Protein AF-A0A1A9AGB8-F1 (afdb_monomer)

Mean predicted aligned error: 11.45 Å

Radius of gyration: 22.23 Å; Cα contacts (8 Å, |Δi|>4): 143; chains: 1; bounding box: 48×41×84 Å

Solvent-accessible surface area (backbone atoms only — not comparable to full-atom values): 14216 Å² total; per-residue (Å²): 115,71,72,58,55,60,57,44,56,53,49,54,57,54,50,42,70,76,40,49,66,59,58,52,49,46,44,52,52,37,41,42,52,50,53,31,53,55,42,70,67,52,94,75,64,98,63,52,53,64,40,66,46,69,58,91,53,70,74,58,44,55,56,53,48,50,53,50,47,61,75,46,36,74,60,52,60,53,45,65,74,35,70,68,45,53,48,52,41,50,53,50,54,49,52,50,48,56,53,61,76,45,40,77,65,48,49,64,58,40,64,73,65,79,52,86,75,50,72,68,56,52,51,51,52,50,49,43,56,52,42,46,56,51,38,75,40,50,73,56,50,71,68,36,69,69,49,48,53,51,53,48,58,51,54,77,70,40,80,76,74,63,87,83,76,80,77,54,89,50,52,43,81,44,66,57,85,64,87,86,68,95,56,62,70,63,52,48,56,50,51,52,51,52,52,51,48,53,53,49,48,51,54,52,52,51,40,55,53,54,52,56,74,68,54,52,64,67,59,55,51,53,51,46,48,67,76,52,59,76,90,67,78,80,82,72,74,78,80,84,128

pLDDT: mean 75.21, std 19.29, range [27.78, 97.5]

Structure (mmCIF, N/CA/C/O backbone):
data_AF-A0A1A9AGB8-F1
#
_entry.id   AF-A0A1A9AGB8-F1
#
loop_
_atom_site.group_PDB
_atom_site.id
_atom_site.type_symbol
_atom_site.label_atom_id
_atom_site.label_alt_id
_atom_site.label_comp_id
_atom_site.label_asym_id
_atom_site.label_entity_id
_atom_site.label_seq_id
_atom_site.pdbx_PDB_ins_code
_atom_site.Cartn_x
_atom_site.Cartn_y
_atom_site.Cartn_z
_atom_site.occupancy
_atom_site.B_iso_or_equiv
_atom_site.auth_seq_id
_atom_site.auth_comp_id
_atom_site.auth_asym_id
_atom_site.auth_atom_id
_atom_site.pdbx_PDB_model_num
ATOM 1 N N . MET A 1 1 ? -2.581 16.776 33.932 1.00 41.19 1 MET A N 1
ATOM 2 C CA . MET A 1 1 ? -3.215 16.652 32.601 1.00 41.19 1 MET A CA 1
ATOM 3 C C . MET A 1 1 ? -2.203 16.688 31.456 1.00 41.19 1 MET A C 1
ATOM 5 O O . MET A 1 1 ? -2.300 15.817 30.612 1.00 41.19 1 MET A O 1
ATOM 9 N N . LEU A 1 2 ? -1.185 17.564 31.449 1.00 27.78 2 LEU A N 1
ATOM 10 C CA . LEU A 1 2 ? -0.164 17.584 30.378 1.00 27.78 2 LEU A CA 1
ATOM 11 C C . LEU A 1 2 ? 0.692 16.297 30.263 1.00 27.78 2 LEU A C 1
ATOM 13 O O . LEU A 1 2 ? 0.989 15.859 29.160 1.00 27.78 2 LEU A O 1
ATOM 17 N N . ASN A 1 3 ? 1.042 15.652 31.384 1.00 29.08 3 ASN A N 1
ATOM 18 C CA . ASN A 1 3 ? 1.895 14.449 31.368 1.00 29.08 3 ASN A CA 1
ATOM 19 C C . ASN A 1 3 ? 1.193 13.186 30.845 1.00 29.08 3 ASN A C 1
ATOM 21 O O . ASN A 1 3 ? 1.869 12.254 30.424 1.00 29.08 3 ASN A O 1
ATOM 25 N N . VAL A 1 4 ? -0.144 13.142 30.858 1.00 36.22 4 VAL A N 1
ATOM 26 C CA . VAL A 1 4 ? -0.889 12.003 30.299 1.00 36.22 4 VAL A CA 1
ATOM 27 C C . VAL A 1 4 ? -0.836 12.078 28.774 1.00 36.22 4 VAL A C 1
ATOM 29 O O . VAL A 1 4 ? -0.383 11.123 28.163 1.00 36.22 4 VAL A O 1
ATOM 32 N N . LEU A 1 5 ? -1.132 13.249 28.194 1.00 30.78 5 LEU A N 1
ATOM 33 C CA . LEU A 1 5 ? -1.120 13.496 26.743 1.00 30.78 5 LEU A CA 1
ATOM 34 C C . LEU A 1 5 ? 0.246 13.246 26.081 1.00 30.78 5 LEU A C 1
ATOM 36 O O . LEU A 1 5 ? 0.309 12.614 25.032 1.00 30.78 5 LEU A O 1
ATOM 40 N N . ILE A 1 6 ? 1.348 13.685 26.706 1.00 35.78 6 ILE A N 1
ATOM 41 C CA . ILE A 1 6 ? 2.705 13.452 26.169 1.00 35.78 6 ILE A CA 1
ATOM 42 C C . ILE A 1 6 ? 3.051 11.956 26.173 1.00 35.78 6 ILE A C 1
ATOM 44 O O . ILE A 1 6 ? 3.673 11.461 25.239 1.00 35.78 6 ILE A O 1
ATOM 48 N N . THR A 1 7 ? 2.611 11.220 27.197 1.00 34.72 7 THR A N 1
ATOM 49 C CA . THR A 1 7 ? 2.854 9.774 27.280 1.00 34.72 7 THR A CA 1
ATOM 50 C C . THR A 1 7 ? 2.046 9.012 26.220 1.00 34.72 7 THR A C 1
ATOM 52 O O . THR A 1 7 ? 2.525 8.001 25.725 1.00 34.72 7 THR A O 1
ATOM 55 N N . THR A 1 8 ? 0.863 9.504 25.823 1.00 39.16 8 THR A N 1
ATOM 56 C CA . THR A 1 8 ? 0.009 8.853 24.808 1.00 39.16 8 THR A CA 1
ATOM 57 C C . THR A 1 8 ? 0.401 9.172 23.357 1.00 39.16 8 THR A C 1
ATOM 59 O O . THR A 1 8 ? 0.224 8.321 22.490 1.00 39.16 8 THR A O 1
ATOM 62 N N . CYS A 1 9 ? 0.971 10.351 23.063 1.00 45.59 9 CYS A N 1
ATOM 63 C CA . CYS A 1 9 ? 1.543 10.634 21.733 1.00 45.59 9 CYS A CA 1
ATOM 64 C C . CYS A 1 9 ? 2.708 9.694 21.394 1.00 45.59 9 CYS A C 1
ATOM 66 O O . CYS A 1 9 ? 2.754 9.162 20.291 1.00 45.59 9 CYS A O 1
ATOM 68 N N . ASN A 1 10 ? 3.596 9.423 22.357 1.00 50.88 10 ASN A N 1
ATOM 69 C CA . ASN A 1 10 ? 4.723 8.513 22.131 1.00 50.88 10 ASN A CA 1
ATOM 70 C C . ASN A 1 10 ? 4.250 7.080 21.833 1.00 50.88 10 ASN A C 1
ATOM 72 O O . ASN A 1 10 ? 4.837 6.406 21.000 1.00 50.88 10 ASN A O 1
ATOM 76 N N . THR A 1 11 ? 3.143 6.626 22.436 1.00 60.50 11 THR A N 1
ATOM 77 C CA . THR A 1 11 ? 2.663 5.252 22.227 1.00 60.50 11 THR A CA 1
ATOM 78 C C . THR A 1 11 ? 2.104 4.983 20.833 1.00 60.50 11 THR A C 1
ATOM 80 O O . THR A 1 11 ? 2.192 3.845 20.393 1.00 60.50 11 THR A O 1
ATOM 83 N N . LEU A 1 12 ? 1.530 5.979 20.143 1.00 64.50 12 LEU A N 1
ATOM 84 C CA . LEU A 1 12 ? 0.931 5.763 18.817 1.00 64.50 12 LEU A CA 1
ATOM 85 C C . LEU A 1 12 ? 2.005 5.652 17.726 1.00 64.50 12 LEU A C 1
ATOM 87 O O . LEU A 1 12 ? 1.924 4.767 16.876 1.00 64.50 12 LEU A O 1
ATOM 91 N N . ASP A 1 13 ? 3.031 6.505 17.795 1.00 68.88 13 ASP A N 1
ATOM 92 C CA . ASP A 1 13 ? 4.197 6.438 16.909 1.00 68.88 13 ASP A CA 1
ATOM 93 C C . ASP A 1 13 ? 5.019 5.166 17.181 1.00 68.88 13 ASP A C 1
ATOM 95 O O . ASP A 1 13 ? 5.376 4.448 16.245 1.00 68.88 13 ASP A O 1
ATOM 99 N N . ASP A 1 14 ? 5.239 4.818 18.456 1.00 72.62 14 ASP A N 1
ATOM 100 C CA . ASP A 1 14 ? 5.908 3.568 18.837 1.00 72.62 14 ASP A CA 1
ATOM 101 C C . ASP A 1 14 ? 5.106 2.335 18.372 1.00 72.62 14 ASP A C 1
ATOM 103 O O . ASP A 1 14 ? 5.672 1.346 17.898 1.00 72.62 14 ASP A O 1
ATOM 107 N N . GLU A 1 15 ? 3.773 2.380 18.469 1.00 76.38 15 GLU A N 1
ATOM 108 C CA . GLU A 1 15 ? 2.897 1.311 17.986 1.00 76.38 15 GLU A CA 1
ATOM 109 C C . GLU A 1 15 ? 2.904 1.222 16.455 1.00 76.38 15 GLU A C 1
ATOM 111 O O . GLU A 1 15 ? 2.917 0.116 15.913 1.00 76.38 15 GLU A O 1
ATOM 116 N N . TRP A 1 16 ? 2.940 2.343 15.733 1.00 83.19 16 TRP A N 1
ATOM 117 C CA . TRP A 1 16 ? 3.107 2.327 14.281 1.00 83.19 16 TRP A CA 1
ATOM 118 C C . TRP A 1 16 ? 4.417 1.657 13.876 1.00 83.19 16 TRP A C 1
ATOM 120 O O . TRP A 1 16 ? 4.398 0.733 13.063 1.00 83.19 16 TRP A O 1
ATOM 130 N N . GLU A 1 17 ? 5.539 2.050 14.476 1.00 83.25 17 GLU A N 1
ATOM 131 C CA . GLU A 1 17 ? 6.857 1.506 14.138 1.00 83.25 17 GLU A CA 1
ATOM 132 C C . GLU A 1 17 ? 6.946 -0.012 14.354 1.00 83.25 17 GLU A C 1
ATOM 134 O O . GLU A 1 17 ? 7.540 -0.724 13.540 1.00 83.25 17 GLU A O 1
ATOM 139 N N . LEU A 1 18 ? 6.279 -0.537 15.387 1.00 83.19 18 LEU A N 1
ATOM 140 C CA . LEU A 1 18 ? 6.195 -1.979 15.644 1.00 83.19 18 LEU A CA 1
ATOM 141 C C . LEU A 1 18 ? 5.353 -2.741 14.609 1.00 83.19 18 LEU A C 1
ATOM 143 O O . LEU A 1 18 ? 5.516 -3.952 14.455 1.00 83.19 18 LEU A O 1
ATOM 147 N N . ASN A 1 19 ? 4.444 -2.056 13.912 1.00 85.50 19 ASN A N 1
ATOM 148 C CA . ASN A 1 19 ? 3.388 -2.685 13.119 1.00 85.50 19 ASN A CA 1
ATOM 149 C C . ASN A 1 19 ? 3.424 -2.338 11.635 1.00 85.50 19 ASN A C 1
ATOM 151 O O . ASN A 1 19 ? 2.784 -3.033 10.847 1.00 85.50 19 ASN A O 1
ATOM 155 N N . LYS A 1 20 ? 4.181 -1.318 11.225 1.00 89.50 20 LYS A N 1
ATOM 156 C CA . LYS A 1 20 ? 4.285 -0.858 9.833 1.00 89.50 20 LYS A CA 1
ATOM 157 C C . LYS A 1 20 ? 4.616 -1.986 8.855 1.00 89.50 20 LYS A C 1
ATOM 159 O O . LYS A 1 20 ? 4.084 -2.021 7.747 1.00 89.50 20 LYS A O 1
ATOM 164 N N . ASN A 1 21 ? 5.403 -2.972 9.295 1.00 90.88 21 ASN A N 1
ATOM 165 C CA . ASN A 1 21 ? 5.741 -4.141 8.487 1.00 90.88 21 ASN A CA 1
ATOM 166 C C . ASN A 1 21 ? 4.509 -5.001 8.150 1.00 90.88 21 ASN A C 1
ATOM 168 O O . ASN A 1 21 ? 4.461 -5.582 7.070 1.00 90.88 21 ASN A O 1
ATOM 172 N N . ASP A 1 22 ? 3.511 -5.080 9.036 1.00 92.06 22 ASP A N 1
ATOM 173 C CA . ASP A 1 22 ? 2.251 -5.788 8.767 1.00 92.06 22 ASP A CA 1
ATOM 174 C C . ASP A 1 22 ? 1.435 -5.058 7.688 1.00 92.06 22 ASP A C 1
ATOM 176 O O . ASP A 1 22 ? 0.881 -5.689 6.792 1.00 92.06 22 ASP A O 1
ATOM 180 N N . PHE A 1 23 ? 1.394 -3.723 7.733 1.00 94.44 23 PHE A N 1
ATOM 181 C CA . PHE A 1 23 ? 0.701 -2.909 6.727 1.00 94.44 23 PHE A CA 1
ATOM 182 C C . PHE A 1 23 ? 1.367 -3.010 5.352 1.00 94.44 23 PHE A C 1
ATOM 184 O O . PHE A 1 23 ? 0.667 -3.125 4.341 1.00 94.44 23 PHE A O 1
ATOM 191 N N . LEU A 1 24 ? 2.704 -3.021 5.318 1.00 94.25 24 LEU A N 1
ATOM 192 C CA . LEU A 1 24 ? 3.475 -3.246 4.098 1.00 94.25 24 LEU A CA 1
ATOM 193 C C . LEU A 1 24 ? 3.217 -4.642 3.521 1.00 94.25 24 LEU A C 1
ATOM 195 O O . LEU A 1 24 ? 2.991 -4.780 2.320 1.00 94.25 24 LEU A O 1
ATOM 199 N N . GLU A 1 25 ? 3.225 -5.672 4.366 1.00 93.44 25 GLU A N 1
ATOM 200 C CA . GLU A 1 25 ? 2.971 -7.052 3.951 1.00 93.44 25 GLU A CA 1
ATOM 201 C C . GLU A 1 25 ? 1.576 -7.203 3.341 1.00 93.44 25 GLU A C 1
ATOM 203 O O . GLU A 1 25 ? 1.462 -7.693 2.219 1.00 93.44 25 GLU A O 1
ATOM 208 N N . ILE A 1 26 ? 0.547 -6.661 4.001 1.00 95.12 26 ILE A N 1
ATOM 209 C CA . ILE A 1 26 ? -0.814 -6.591 3.452 1.00 95.12 26 ILE A CA 1
ATOM 210 C C . ILE A 1 26 ? -0.799 -5.902 2.084 1.00 95.12 26 ILE A C 1
ATOM 212 O O . ILE A 1 26 ? -1.344 -6.430 1.120 1.00 95.12 26 ILE A O 1
ATOM 216 N N . CYS A 1 27 ? -0.141 -4.746 1.972 1.00 94.88 27 CYS A N 1
ATOM 217 C CA . CYS A 1 27 ? -0.062 -3.989 0.727 1.00 94.88 27 CYS A CA 1
ATOM 218 C C . CYS A 1 27 ? 0.485 -4.843 -0.432 1.00 94.88 27 CYS A C 1
ATOM 220 O O . CYS A 1 27 ? -0.149 -4.980 -1.480 1.00 94.88 27 CYS A O 1
ATOM 222 N N . LEU A 1 28 ? 1.639 -5.475 -0.215 1.00 93.50 28 LEU A N 1
ATOM 223 C CA . LEU A 1 28 ? 2.307 -6.305 -1.215 1.00 93.50 28 LEU A CA 1
ATOM 224 C C . LEU A 1 28 ? 1.486 -7.555 -1.569 1.00 93.50 28 LEU A C 1
ATOM 226 O O . LEU A 1 28 ? 1.311 -7.855 -2.750 1.00 93.50 28 LEU A O 1
ATOM 230 N N . GLU A 1 29 ? 0.965 -8.277 -0.574 1.00 93.56 29 GLU A N 1
ATOM 231 C CA . GLU A 1 29 ? 0.183 -9.502 -0.782 1.00 93.56 29 GLU A CA 1
ATOM 232 C C . GLU A 1 29 ? -1.059 -9.258 -1.635 1.00 93.56 29 GLU A C 1
ATOM 234 O O . GLU A 1 29 ? -1.352 -10.023 -2.555 1.00 93.56 29 GLU A O 1
ATOM 239 N N . GLU A 1 30 ? -1.791 -8.187 -1.342 1.00 95.31 30 GLU A N 1
ATOM 240 C CA . GLU A 1 30 ? -3.022 -7.822 -2.034 1.00 95.31 30 GLU A CA 1
ATOM 241 C C . GLU A 1 30 ? -2.758 -7.466 -3.505 1.00 95.31 30 GLU A C 1
ATOM 243 O O . GLU A 1 30 ? -3.435 -7.986 -4.401 1.00 95.31 30 GLU A O 1
ATOM 248 N N . PHE A 1 31 ? -1.726 -6.656 -3.777 1.00 92.44 31 PHE A N 1
ATOM 249 C CA . PHE A 1 31 ? -1.331 -6.318 -5.146 1.00 92.44 31 PHE A CA 1
ATOM 250 C C . PHE A 1 31 ? -0.851 -7.536 -5.934 1.00 92.44 31 PHE A C 1
ATOM 252 O O . PHE A 1 31 ? -1.271 -7.740 -7.077 1.00 92.44 31 PHE A O 1
ATOM 259 N N . ILE A 1 32 ? -0.001 -8.371 -5.332 1.00 90.25 32 ILE A N 1
ATOM 260 C CA . ILE A 1 32 ? 0.510 -9.581 -5.980 1.00 90.25 32 ILE A CA 1
ATOM 261 C C . ILE A 1 32 ? -0.608 -10.588 -6.229 1.00 90.25 32 ILE A C 1
ATOM 263 O O . ILE A 1 32 ? -0.675 -11.170 -7.314 1.00 90.25 32 ILE A O 1
ATOM 267 N N . ARG A 1 33 ? -1.527 -10.767 -5.277 1.00 90.38 33 ARG A N 1
ATOM 268 C CA . ARG A 1 33 ? -2.676 -11.658 -5.449 1.00 90.38 33 ARG A CA 1
ATOM 269 C C . ARG A 1 33 ? -3.535 -11.233 -6.630 1.00 90.38 33 ARG A C 1
ATOM 271 O O . ARG A 1 33 ? -3.893 -12.081 -7.448 1.00 90.38 33 ARG A O 1
ATOM 278 N N . GLU A 1 34 ? -3.849 -9.945 -6.746 1.00 89.00 34 GLU A N 1
ATOM 279 C CA . GLU A 1 34 ? -4.666 -9.461 -7.858 1.00 89.00 34 GLU A CA 1
ATOM 280 C C . GLU A 1 34 ? -3.915 -9.539 -9.196 1.00 89.00 34 GLU A C 1
ATOM 282 O O . GLU A 1 34 ? -4.462 -9.957 -10.219 1.00 89.00 34 GLU A O 1
ATOM 287 N N . LYS A 1 35 ? -2.601 -9.294 -9.195 1.00 84.00 35 LYS A N 1
ATOM 288 C CA . LYS A 1 35 ? -1.784 -9.504 -10.395 1.00 84.00 35 LYS A CA 1
ATOM 289 C C . LYS A 1 35 ? -1.738 -10.974 -10.830 1.00 84.00 35 LYS A C 1
ATOM 291 O O . LYS A 1 35 ? -1.845 -11.253 -12.026 1.00 84.00 35 LYS A O 1
ATOM 296 N N . ASN A 1 36 ? -1.616 -11.904 -9.885 1.00 84.75 36 ASN A N 1
ATOM 297 C CA . ASN A 1 36 ? -1.550 -13.341 -10.154 1.00 84.75 36 ASN A CA 1
ATOM 298 C C . ASN A 1 36 ? -2.876 -13.909 -10.679 1.00 84.75 36 ASN A C 1
ATOM 300 O O . ASN A 1 36 ? -2.847 -14.814 -11.514 1.00 84.75 36 ASN A O 1
ATOM 304 N N . LYS A 1 37 ? -4.030 -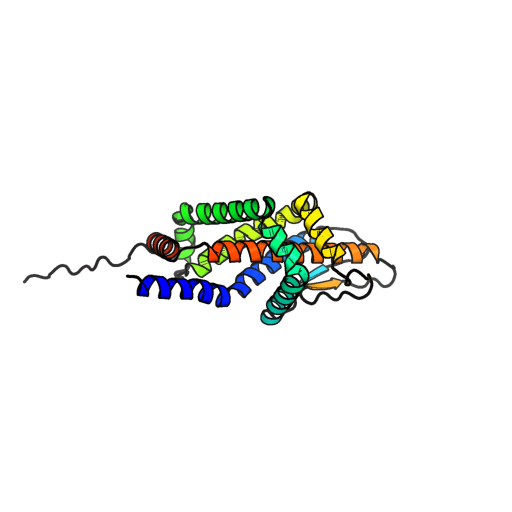13.352 -10.285 1.00 85.38 37 LYS A N 1
ATOM 305 C CA . LYS A 1 37 ? -5.323 -13.686 -10.912 1.00 85.38 37 LYS A CA 1
ATOM 306 C C . LYS A 1 37 ? -5.331 -13.343 -12.402 1.00 85.38 37 LYS A C 1
ATOM 308 O O . LYS A 1 37 ? -5.801 -14.136 -13.210 1.00 85.38 37 LYS A O 1
ATOM 313 N N . ILE A 1 38 ? -4.770 -12.191 -12.782 1.00 79.00 38 ILE A N 1
ATOM 314 C CA . ILE A 1 38 ? -4.675 -11.783 -14.192 1.00 79.00 38 ILE A CA 1
ATOM 315 C C . ILE A 1 38 ? -3.791 -12.756 -14.983 1.00 79.00 38 ILE A C 1
ATOM 317 O O . ILE A 1 38 ? -4.172 -13.132 -16.086 1.00 79.00 38 ILE A O 1
ATOM 321 N N . TYR A 1 39 ? -2.647 -13.175 -14.429 1.00 73.00 39 TYR A N 1
ATOM 322 C CA . TYR A 1 39 ? -1.764 -14.149 -15.087 1.00 73.00 39 TYR A CA 1
ATOM 323 C C . TYR A 1 39 ? -2.395 -15.536 -15.207 1.00 73.00 39 TYR A C 1
ATOM 325 O O . TYR A 1 39 ? -2.286 -16.171 -16.247 1.00 73.00 39 TYR A O 1
ATOM 333 N N . SER A 1 40 ? -3.115 -15.977 -14.174 1.00 71.00 40 SER A N 1
ATOM 334 C CA . SER A 1 40 ? -3.794 -17.279 -14.187 1.00 71.00 40 SER A CA 1
ATOM 335 C C . SER A 1 40 ? -4.932 -17.338 -15.214 1.00 71.00 40 SER A C 1
ATOM 337 O O . SER A 1 40 ? -5.233 -18.408 -15.731 1.00 71.00 40 SER A O 1
ATOM 339 N N . ASN A 1 41 ? -5.555 -16.195 -15.520 1.00 69.56 41 ASN A N 1
ATOM 340 C CA . ASN A 1 41 ? -6.681 -16.093 -16.451 1.00 69.56 41 ASN A CA 1
ATOM 341 C C . ASN A 1 41 ? -6.265 -15.779 -17.902 1.00 69.56 41 ASN A C 1
ATOM 343 O O . ASN A 1 41 ? -7.125 -15.764 -18.783 1.00 69.56 41 ASN A O 1
ATOM 347 N N . SER A 1 42 ? -4.991 -15.470 -18.178 1.00 65.50 42 SER A N 1
ATOM 348 C CA . SER A 1 42 ? -4.525 -15.223 -19.547 1.00 65.50 42 SER A CA 1
ATOM 349 C C . SER A 1 42 ? -4.153 -16.540 -20.223 1.00 65.50 42 SER A C 1
ATOM 351 O O . SER A 1 42 ? -3.089 -17.093 -19.974 1.00 65.50 42 SER A O 1
ATOM 353 N N . GLU A 1 43 ? -5.021 -17.028 -21.104 1.00 55.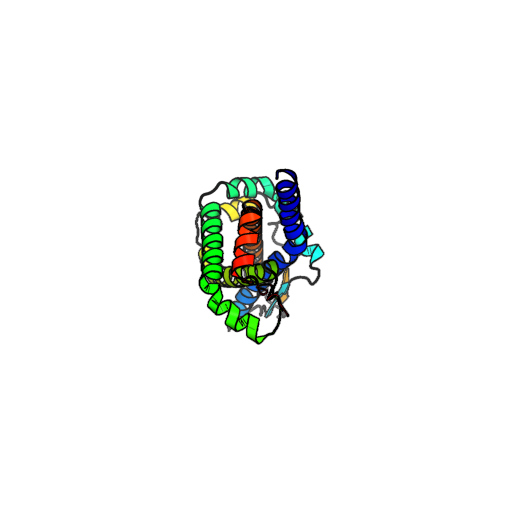50 43 GLU A N 1
ATOM 354 C CA . GLU A 1 43 ? -4.877 -18.324 -21.785 1.00 55.50 43 GLU A CA 1
ATOM 355 C C . GLU A 1 43 ? -3.807 -18.352 -22.901 1.00 55.50 43 GLU A C 1
ATOM 357 O O . GLU A 1 43 ? -3.692 -19.340 -23.616 1.00 55.50 43 GLU A O 1
ATOM 362 N N . ASN A 1 44 ? -3.022 -17.287 -23.099 1.00 49.69 44 ASN A N 1
ATOM 363 C CA . ASN A 1 44 ? -2.027 -17.202 -24.173 1.00 49.69 44 ASN A CA 1
ATOM 364 C C . ASN A 1 44 ? -1.012 -16.079 -23.928 1.00 49.69 44 ASN A C 1
ATOM 366 O O . ASN A 1 44 ? -1.404 -14.919 -24.020 1.00 49.69 44 ASN A O 1
ATOM 370 N N . THR A 1 45 ? 0.269 -16.418 -23.751 1.00 48.72 45 THR A N 1
ATOM 371 C CA . THR A 1 45 ? 1.426 -15.744 -24.380 1.00 48.72 45 THR A CA 1
ATOM 372 C C . THR A 1 45 ? 2.683 -16.621 -24.258 1.00 48.72 45 THR A C 1
ATOM 374 O O . THR A 1 45 ? 2.776 -17.492 -23.397 1.00 48.72 45 THR A O 1
ATOM 377 N N . ASN A 1 46 ? 3.640 -16.434 -25.172 1.00 52.75 46 ASN A N 1
ATOM 378 C CA . ASN A 1 46 ? 4.806 -17.301 -25.399 1.00 52.75 46 ASN A CA 1
ATOM 379 C C . ASN A 1 46 ? 5.869 -17.284 -24.268 1.00 52.75 46 ASN A C 1
ATOM 381 O O . ASN A 1 46 ? 6.904 -17.936 -24.397 1.00 52.75 46 ASN A O 1
ATOM 385 N N . LEU A 1 47 ? 5.616 -16.585 -23.155 1.00 53.69 47 LEU A N 1
ATOM 386 C CA . LEU A 1 47 ? 6.261 -16.766 -21.851 1.00 53.69 47 LEU A CA 1
ATOM 387 C C . LEU A 1 47 ? 5.174 -17.056 -20.808 1.00 53.69 47 LEU A C 1
ATOM 389 O O . LEU A 1 47 ? 4.409 -16.166 -20.440 1.00 53.69 47 LEU A O 1
ATOM 393 N N . VAL A 1 48 ? 5.113 -18.279 -20.275 1.00 57.66 48 VAL A N 1
ATOM 394 C CA . VAL 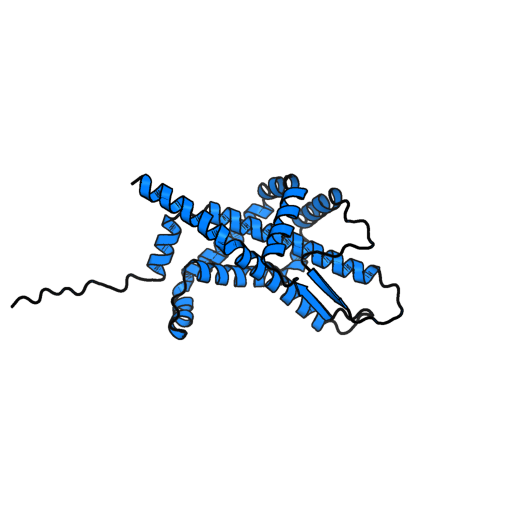A 1 48 ? 4.156 -18.599 -19.203 1.00 57.66 48 VAL A CA 1
ATOM 395 C C . VAL A 1 48 ? 4.727 -18.095 -17.880 1.00 57.66 48 VAL A C 1
ATOM 397 O O . VAL A 1 48 ? 5.412 -18.805 -17.140 1.00 57.66 48 VAL A O 1
ATOM 400 N N . MET A 1 49 ? 4.481 -16.820 -17.585 1.00 64.12 49 MET A N 1
ATOM 401 C CA . MET A 1 49 ? 4.685 -16.303 -16.241 1.00 64.12 49 MET A CA 1
ATOM 402 C C . MET A 1 49 ? 3.613 -16.873 -15.326 1.00 64.12 49 MET A C 1
ATOM 404 O O . MET A 1 49 ? 2.431 -16.565 -15.467 1.00 64.12 49 MET A O 1
ATOM 408 N N . LYS A 1 50 ? 4.030 -17.713 -14.382 1.00 64.62 50 LYS A N 1
ATOM 409 C CA . LYS A 1 50 ? 3.092 -18.470 -13.553 1.00 64.62 50 LYS A CA 1
ATOM 410 C C . LYS A 1 50 ? 2.567 -17.634 -12.398 1.00 64.62 50 LYS A C 1
ATOM 412 O O . LYS A 1 50 ? 1.375 -17.647 -12.106 1.00 64.62 50 LYS A O 1
ATOM 417 N N . ASN A 1 51 ? 3.468 -16.917 -11.730 1.00 73.81 51 ASN A N 1
ATOM 418 C CA . ASN A 1 51 ? 3.138 -16.000 -10.651 1.00 73.81 51 ASN A CA 1
ATOM 419 C C . ASN A 1 51 ? 4.306 -15.053 -10.341 1.00 73.81 51 ASN A C 1
ATOM 421 O O . ASN A 1 51 ? 5.452 -15.265 -10.741 1.00 73.81 51 ASN A O 1
ATOM 425 N N . ILE A 1 52 ? 3.986 -14.007 -9.591 1.00 82.38 52 ILE A N 1
ATOM 426 C CA . ILE A 1 52 ? 4.946 -13.238 -8.810 1.00 82.38 52 ILE A CA 1
ATOM 427 C C . ILE A 1 52 ? 4.871 -13.743 -7.372 1.00 82.38 52 ILE A C 1
ATOM 429 O O . ILE A 1 52 ? 3.776 -13.968 -6.844 1.00 82.38 52 ILE A O 1
ATOM 433 N N . SER A 1 53 ? 6.027 -13.879 -6.737 1.00 84.25 53 SER A N 1
ATOM 434 C CA . SER A 1 53 ? 6.148 -14.084 -5.295 1.00 84.25 53 SER A CA 1
ATOM 435 C C . SER A 1 53 ? 6.923 -12.935 -4.664 1.00 84.25 53 SER A C 1
ATOM 437 O O . SER A 1 53 ? 7.762 -12.307 -5.306 1.00 84.25 53 SER A O 1
ATOM 439 N N . ILE A 1 54 ? 6.651 -12.668 -3.394 1.00 84.00 54 ILE A N 1
ATOM 440 C CA . ILE A 1 54 ? 7.411 -11.704 -2.599 1.00 84.00 54 ILE A CA 1
ATOM 441 C C . ILE A 1 54 ? 8.605 -12.453 -1.989 1.00 84.00 54 ILE A C 1
ATOM 443 O O . ILE A 1 54 ? 8.452 -13.611 -1.599 1.00 84.00 54 ILE A O 1
ATOM 447 N N . GLN A 1 55 ? 9.785 -11.833 -1.898 1.00 80.25 55 GLN A N 1
ATOM 448 C CA . GLN A 1 55 ? 10.918 -12.425 -1.173 1.00 80.25 55 GLN A CA 1
ATOM 449 C C . GLN A 1 55 ? 10.533 -12.723 0.292 1.00 80.25 55 GLN A C 1
ATOM 451 O O . GLN A 1 55 ? 9.713 -12.026 0.886 1.00 80.25 55 GLN A O 1
ATOM 456 N N . ASN A 1 56 ? 11.069 -13.792 0.885 1.00 66.56 56 ASN A N 1
ATOM 457 C CA . ASN A 1 56 ? 10.543 -14.334 2.150 1.00 66.56 56 ASN A CA 1
ATOM 458 C C . ASN A 1 56 ? 10.995 -13.594 3.425 1.00 66.56 56 ASN A C 1
ATOM 460 O O . ASN A 1 56 ? 10.571 -13.973 4.513 1.00 66.56 56 ASN A O 1
ATOM 464 N N . THR A 1 57 ? 11.816 -12.546 3.335 1.00 69.62 57 THR A N 1
ATOM 465 C CA . THR A 1 57 ? 12.341 -11.832 4.510 1.00 69.62 57 THR A CA 1
ATOM 466 C C . THR A 1 57 ? 11.623 -10.497 4.710 1.00 69.62 57 THR A C 1
ATOM 468 O O . THR A 1 57 ? 11.750 -9.568 3.918 1.00 69.62 57 THR A O 1
ATOM 471 N N . LYS A 1 58 ? 10.792 -10.402 5.754 1.00 64.62 58 LYS A N 1
ATOM 472 C CA . LYS A 1 58 ? 9.951 -9.226 6.038 1.00 64.62 58 LYS A CA 1
ATOM 473 C C . LYS A 1 58 ? 10.780 -7.994 6.398 1.00 64.62 58 LYS A C 1
ATOM 475 O O . LYS A 1 58 ? 10.515 -6.911 5.882 1.00 64.62 58 LYS A O 1
ATOM 480 N N . GLU A 1 59 ? 11.801 -8.180 7.228 1.00 66.75 59 GLU A N 1
ATOM 481 C CA . GLU A 1 59 ? 12.719 -7.133 7.678 1.00 66.75 59 GLU A CA 1
ATOM 482 C C . GLU A 1 59 ? 13.484 -6.507 6.503 1.00 66.75 59 GLU A C 1
ATOM 484 O O . GLU A 1 59 ? 13.653 -5.289 6.455 1.00 66.75 59 GLU A O 1
ATOM 489 N N . ASP A 1 60 ? 13.861 -7.313 5.507 1.00 78.44 60 ASP A N 1
ATOM 490 C CA . ASP A 1 60 ? 14.583 -6.818 4.335 1.00 78.44 60 ASP A CA 1
ATOM 491 C C . ASP A 1 60 ? 13.688 -5.942 3.445 1.00 78.44 60 ASP A C 1
ATOM 493 O O . ASP A 1 60 ? 14.148 -4.927 2.925 1.00 78.44 60 ASP A O 1
ATOM 497 N N . LYS A 1 61 ? 12.389 -6.258 3.314 1.00 84.69 61 LYS A N 1
ATOM 498 C CA . LYS A 1 61 ? 11.450 -5.493 2.464 1.00 84.69 61 LYS A CA 1
ATOM 499 C C . LYS A 1 61 ? 11.303 -4.049 2.914 1.00 84.69 61 LYS A C 1
ATOM 501 O O . LYS A 1 61 ? 11.323 -3.153 2.074 1.00 84.69 61 LYS A O 1
ATOM 506 N N . MET A 1 62 ? 11.141 -3.827 4.219 1.00 85.00 62 MET A N 1
ATOM 507 C CA . MET A 1 62 ? 10.985 -2.475 4.755 1.00 85.00 62 MET A CA 1
ATOM 508 C C . MET A 1 62 ? 12.266 -1.671 4.545 1.00 85.00 62 MET A C 1
ATOM 510 O O . MET A 1 62 ? 12.207 -0.561 4.037 1.00 85.00 62 MET A O 1
ATOM 514 N N . VAL A 1 63 ? 13.432 -2.266 4.813 1.00 86.69 63 VAL A N 1
ATOM 515 C CA . VAL A 1 63 ? 14.731 -1.616 4.576 1.00 86.69 63 VAL A CA 1
ATOM 516 C C . VAL A 1 63 ? 14.919 -1.250 3.100 1.00 86.69 63 VAL A C 1
ATOM 518 O O . VAL A 1 63 ? 15.443 -0.181 2.784 1.00 86.69 63 VAL A O 1
ATOM 521 N N . LEU A 1 64 ? 14.504 -2.120 2.178 1.00 87.19 64 LEU A N 1
ATOM 522 C CA . LEU A 1 64 ? 14.550 -1.848 0.741 1.00 87.19 64 LEU A CA 1
ATOM 523 C C . LEU A 1 64 ? 13.600 -0.714 0.347 1.00 87.19 64 LEU A C 1
ATOM 525 O O . LEU A 1 64 ? 13.980 0.158 -0.437 1.00 87.19 64 LEU A O 1
ATOM 529 N N . LEU A 1 65 ? 12.390 -0.702 0.908 1.00 88.81 65 LEU A N 1
ATOM 530 C CA . LEU A 1 65 ? 11.417 0.356 0.677 1.00 88.81 65 LEU A CA 1
ATOM 531 C C . LEU A 1 65 ? 11.893 1.695 1.257 1.00 88.81 65 LEU A C 1
ATOM 533 O O . LEU A 1 65 ? 11.798 2.707 0.571 1.00 88.81 65 LEU A O 1
ATOM 537 N N . ASP A 1 66 ? 12.482 1.707 2.451 1.00 89.31 66 ASP A N 1
ATOM 538 C CA . ASP A 1 66 ? 13.042 2.899 3.099 1.00 89.31 66 ASP A CA 1
ATOM 539 C C . ASP A 1 66 ? 14.202 3.480 2.283 1.00 89.31 66 ASP A C 1
ATOM 541 O O . ASP A 1 66 ? 14.231 4.678 1.998 1.00 89.31 66 ASP A O 1
ATOM 545 N N . LYS A 1 67 ? 15.131 2.633 1.816 1.00 88.44 67 LYS A N 1
ATOM 546 C CA . LYS A 1 67 ? 16.218 3.056 0.913 1.00 88.44 67 LYS A CA 1
ATOM 547 C C . LYS A 1 67 ? 15.679 3.675 -0.374 1.00 88.44 67 LYS A C 1
ATOM 549 O O . LYS A 1 67 ? 16.201 4.686 -0.845 1.00 88.44 67 LYS A O 1
ATOM 554 N N . TRP A 1 68 ? 14.644 3.068 -0.948 1.00 88.12 68 TRP A N 1
ATOM 555 C CA . TRP A 1 68 ? 14.000 3.572 -2.155 1.00 88.12 68 TRP A CA 1
ATOM 556 C C . TRP A 1 68 ? 13.277 4.901 -1.881 1.00 88.12 68 TRP A C 1
ATOM 558 O O . TRP A 1 68 ? 13.439 5.861 -2.630 1.00 88.12 68 TRP A O 1
ATOM 568 N N . THR A 1 69 ? 12.569 5.005 -0.758 1.00 90.25 69 THR A N 1
ATOM 569 C CA . THR A 1 69 ? 11.914 6.235 -0.288 1.00 90.25 69 THR A CA 1
ATOM 570 C C . THR A 1 69 ? 12.911 7.376 -0.156 1.00 90.25 69 THR A C 1
ATOM 572 O O . THR A 1 69 ? 12.685 8.457 -0.693 1.00 90.25 69 THR A O 1
ATOM 575 N N . GLU A 1 70 ? 14.041 7.124 0.499 1.00 91.31 70 GLU A N 1
ATOM 576 C CA . GLU A 1 70 ? 15.092 8.111 0.722 1.00 91.31 70 GLU A CA 1
ATOM 577 C C . GLU A 1 70 ? 15.721 8.594 -0.592 1.00 91.31 70 GLU A C 1
ATOM 579 O O . GLU A 1 70 ? 15.939 9.796 -0.777 1.00 91.31 70 GLU A O 1
ATOM 584 N N . ARG A 1 71 ? 15.951 7.681 -1.548 1.00 89.88 71 ARG A N 1
ATOM 585 C CA . ARG A 1 71 ? 16.491 8.021 -2.874 1.00 89.88 71 ARG A CA 1
ATOM 586 C C . ARG A 1 71 ? 15.609 9.033 -3.609 1.00 89.88 71 ARG A C 1
ATOM 588 O O . ARG A 1 71 ? 16.121 10.003 -4.165 1.00 89.88 71 ARG A O 1
ATOM 595 N N . TYR A 1 72 ? 14.292 8.837 -3.585 1.00 92.00 72 TYR A N 1
ATOM 596 C CA . TYR A 1 72 ? 13.333 9.714 -4.268 1.00 92.00 72 TYR A CA 1
ATOM 597 C C . TYR A 1 72 ? 12.628 10.685 -3.309 1.00 92.00 72 TYR A C 1
ATOM 599 O O . TYR A 1 72 ? 11.568 11.212 -3.646 1.00 92.00 72 TYR A O 1
ATOM 607 N N . ARG A 1 73 ? 13.210 10.967 -2.131 1.00 94.19 73 ARG A N 1
ATOM 608 C CA . ARG A 1 73 ? 12.601 11.802 -1.077 1.00 94.19 73 ARG A CA 1
ATOM 609 C C . ARG A 1 73 ? 12.007 13.102 -1.613 1.00 94.19 73 ARG A C 1
ATOM 611 O O . ARG A 1 73 ? 10.855 13.402 -1.333 1.00 94.19 73 ARG A O 1
ATOM 618 N N . HIS A 1 74 ? 12.755 13.828 -2.440 1.00 94.38 74 HIS A N 1
ATOM 619 C CA . HIS A 1 74 ? 12.315 15.104 -3.011 1.00 94.38 74 HIS A CA 1
ATOM 620 C C . HIS A 1 74 ? 11.055 14.980 -3.894 1.00 94.38 74 HIS A C 1
ATOM 622 O O . HIS A 1 74 ? 10.225 15.889 -3.920 1.00 94.38 74 HIS A O 1
ATOM 628 N N . ILE A 1 75 ? 10.880 13.855 -4.597 1.00 96.38 75 ILE A N 1
ATOM 629 C CA . ILE A 1 75 ? 9.675 13.568 -5.390 1.00 96.38 75 ILE A CA 1
ATOM 630 C C . ILE A 1 75 ? 8.507 13.244 -4.459 1.00 96.38 75 ILE A C 1
ATOM 632 O O . ILE A 1 75 ? 7.409 13.765 -4.655 1.00 96.38 75 ILE A O 1
ATOM 636 N N . TRP A 1 76 ? 8.742 12.434 -3.424 1.00 96.00 76 TRP A N 1
ATOM 637 C CA . TRP A 1 76 ? 7.711 12.069 -2.452 1.00 96.00 76 TRP A CA 1
ATOM 638 C C . TRP A 1 76 ? 7.219 13.260 -1.635 1.00 96.00 76 TRP A C 1
ATOM 640 O O . TRP A 1 76 ? 6.014 13.446 -1.489 1.00 96.00 76 TRP A O 1
ATOM 650 N N . GLU A 1 77 ? 8.127 14.107 -1.156 1.00 95.50 77 GLU A N 1
ATOM 651 C CA . GLU A 1 77 ? 7.796 15.334 -0.427 1.00 95.50 77 GLU A CA 1
ATOM 652 C C . GLU A 1 77 ? 6.963 16.287 -1.285 1.00 95.50 77 GLU A C 1
ATOM 654 O O . GLU A 1 77 ? 5.952 16.823 -0.825 1.00 95.50 77 GLU A O 1
ATOM 659 N N . LYS A 1 78 ? 7.329 16.445 -2.562 1.00 96.56 78 LYS A N 1
ATOM 660 C CA . LYS A 1 78 ? 6.525 17.213 -3.513 1.00 96.56 78 LYS A CA 1
ATOM 661 C C . LYS A 1 78 ? 5.141 16.588 -3.685 1.00 96.56 78 LYS A C 1
ATOM 663 O O . LYS A 1 78 ? 4.144 17.301 -3.574 1.00 96.56 78 LYS A O 1
ATOM 668 N N . PHE A 1 79 ? 5.066 15.275 -3.898 1.00 97.50 79 PHE A N 1
ATOM 669 C CA . PHE A 1 79 ? 3.804 14.564 -4.093 1.00 97.50 79 PHE A CA 1
ATOM 670 C C . PHE A 1 79 ? 2.853 14.696 -2.895 1.00 97.50 79 PHE A C 1
ATOM 672 O O . PHE A 1 79 ? 1.663 14.928 -3.100 1.00 97.50 79 PHE A O 1
ATOM 679 N N . LYS A 1 80 ? 3.359 14.662 -1.653 1.00 96.00 80 LYS A N 1
ATOM 680 C CA . LYS A 1 80 ? 2.551 14.883 -0.435 1.00 96.00 80 LYS A CA 1
ATOM 681 C C . LYS A 1 80 ? 1.794 16.219 -0.442 1.00 96.00 80 LYS A C 1
ATOM 683 O O . LYS A 1 80 ? 0.730 16.338 0.162 1.00 96.00 80 LYS A O 1
ATOM 688 N N . SER A 1 81 ? 2.303 17.230 -1.150 1.00 95.12 81 SER A N 1
ATOM 689 C CA . SER A 1 81 ? 1.637 18.534 -1.277 1.00 95.12 81 SER A CA 1
ATOM 690 C C . SER A 1 81 ? 0.519 18.569 -2.334 1.00 95.12 81 SER A C 1
ATOM 692 O O . SER A 1 81 ? -0.315 19.484 -2.321 1.00 95.12 81 SER A O 1
ATOM 694 N N . GLU A 1 82 ? 0.470 17.579 -3.231 1.00 96.75 82 GLU A N 1
ATOM 695 C CA . GLU A 1 82 ? -0.449 17.534 -4.367 1.00 96.75 82 GLU A CA 1
ATOM 696 C C . GLU A 1 82 ? -1.879 17.137 -3.966 1.00 96.75 82 GLU A C 1
ATOM 698 O O . GLU A 1 82 ? -2.128 16.417 -2.998 1.00 96.75 82 GLU A O 1
ATOM 703 N N . ASN A 1 83 ? -2.858 17.575 -4.765 1.00 97.12 83 ASN A N 1
ATOM 704 C CA . ASN A 1 83 ? -4.271 17.260 -4.529 1.00 97.12 83 ASN A CA 1
ATOM 705 C C . ASN A 1 83 ? -4.565 15.758 -4.617 1.00 97.12 83 ASN A C 1
ATOM 707 O O . ASN A 1 83 ? -5.461 15.280 -3.928 1.00 97.12 83 ASN A O 1
ATOM 711 N N . ALA A 1 84 ? -3.815 15.020 -5.441 1.00 96.94 84 ALA A N 1
ATOM 712 C CA . ALA A 1 84 ? -3.968 13.575 -5.565 1.00 96.94 84 ALA A CA 1
ATOM 713 C C . ALA A 1 84 ? -3.654 12.855 -4.245 1.00 96.94 84 ALA A C 1
ATOM 715 O O . ALA A 1 84 ? -4.421 11.991 -3.830 1.00 96.94 84 ALA A O 1
ATOM 716 N N . PHE A 1 85 ? -2.590 13.259 -3.542 1.00 97.31 85 PHE A N 1
ATOM 717 C CA . PHE A 1 85 ? -2.250 12.693 -2.237 1.00 97.31 85 PHE A CA 1
ATOM 718 C C . PHE A 1 85 ? -3.350 12.967 -1.203 1.00 97.31 85 PHE A C 1
ATOM 720 O O . PHE A 1 85 ? -3.853 12.040 -0.572 1.00 97.31 85 PHE A O 1
ATOM 727 N N . LYS A 1 86 ? -3.811 14.221 -1.111 1.00 96.38 86 LYS A N 1
ATOM 728 C CA . LYS A 1 86 ? -4.904 14.622 -0.204 1.00 96.38 86 LYS A CA 1
ATOM 729 C C . LYS A 1 86 ? -6.213 13.890 -0.500 1.00 96.38 86 LYS A C 1
ATOM 731 O O . LYS A 1 86 ? -6.947 13.539 0.420 1.00 96.38 86 LYS A O 1
ATOM 736 N N . PHE A 1 87 ? -6.508 13.654 -1.778 1.00 96.12 87 PHE A N 1
ATOM 737 C CA . PHE A 1 87 ? -7.673 12.880 -2.196 1.00 96.12 87 PHE A CA 1
ATOM 738 C C . PHE A 1 87 ? -7.576 11.424 -1.729 1.00 96.12 87 PHE A C 1
ATOM 740 O O . PHE A 1 87 ? -8.526 10.911 -1.147 1.00 96.12 87 PHE A O 1
ATOM 747 N N . LEU A 1 88 ? -6.423 10.774 -1.903 1.00 96.75 88 LEU A N 1
ATOM 748 C CA . LEU A 1 88 ? -6.229 9.401 -1.435 1.00 96.75 88 LEU A CA 1
ATOM 749 C C . LEU A 1 88 ? -6.277 9.290 0.098 1.00 96.75 88 LEU A C 1
ATOM 751 O O . LEU A 1 88 ? -6.8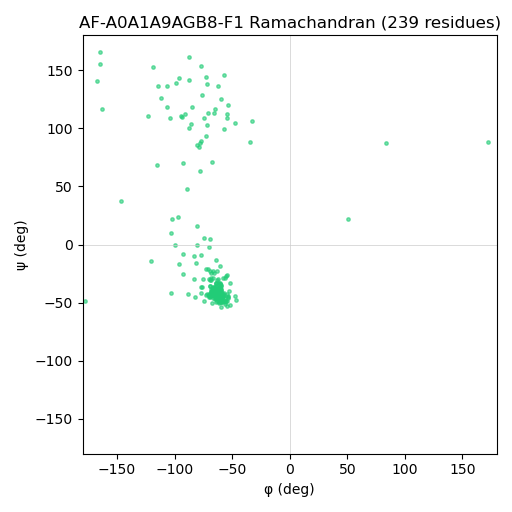65 8.344 0.617 1.00 96.75 88 LEU A O 1
ATOM 755 N N . GLN A 1 89 ? -5.732 10.272 0.827 1.00 95.75 89 GLN A N 1
ATOM 756 C CA . GLN A 1 89 ? -5.890 10.357 2.285 1.00 95.75 89 GLN A CA 1
ATOM 757 C C . GLN A 1 89 ? -7.362 10.486 2.695 1.00 95.75 89 GLN A C 1
ATOM 759 O O . GLN A 1 89 ? -7.798 9.843 3.649 1.00 95.75 89 GLN A O 1
ATOM 764 N N . TYR A 1 90 ? -8.137 11.310 1.985 1.00 95.31 90 TYR A N 1
ATOM 765 C CA . TYR A 1 90 ? -9.572 11.444 2.227 1.00 95.31 90 TYR A CA 1
ATOM 766 C C . TYR A 1 90 ? -10.313 10.121 1.993 1.00 95.31 90 TYR A C 1
ATOM 768 O O . TYR A 1 90 ? -11.110 9.721 2.839 1.00 95.31 90 TYR A O 1
ATOM 776 N N . GLU A 1 91 ? -10.021 9.422 0.893 1.00 95.38 91 GLU A N 1
ATOM 777 C CA . GLU A 1 91 ? -10.634 8.126 0.580 1.00 95.38 91 GLU A CA 1
ATOM 778 C C . GLU A 1 91 ? -10.311 7.067 1.642 1.00 95.38 91 GLU A C 1
ATOM 780 O O . GLU A 1 91 ? -11.210 6.343 2.067 1.00 95.38 91 GLU A O 1
ATOM 785 N N . TRP A 1 92 ? -9.064 7.011 2.127 1.00 95.38 92 TRP A N 1
ATOM 786 C CA . TRP A 1 92 ? -8.686 6.133 3.239 1.00 95.38 92 TRP A CA 1
ATOM 787 C C . TRP A 1 92 ? -9.485 6.445 4.512 1.00 95.38 92 TRP A C 1
ATOM 789 O O . TRP A 1 92 ? -10.148 5.566 5.058 1.00 95.38 92 TRP A O 1
ATOM 799 N N . LYS A 1 93 ? -9.487 7.708 4.959 1.00 92.38 93 LYS A N 1
ATOM 800 C CA . LYS A 1 93 ? -10.202 8.126 6.181 1.00 92.38 93 LYS A CA 1
ATOM 801 C C . LYS A 1 93 ? -11.706 7.882 6.090 1.00 92.38 93 LYS A C 1
ATOM 803 O O . LYS A 1 93 ? -12.355 7.600 7.095 1.00 92.38 93 LYS A O 1
ATOM 808 N N . LYS A 1 94 ? -12.277 8.022 4.892 1.00 92.12 94 LYS A N 1
ATOM 809 C CA . LYS A 1 94 ? -13.687 7.733 4.636 1.00 92.12 94 LYS A CA 1
ATOM 810 C C . LYS A 1 94 ? -13.981 6.240 4.781 1.00 92.12 94 LYS A C 1
ATOM 812 O O . LYS A 1 94 ? -14.948 5.903 5.454 1.00 92.12 94 LYS A O 1
ATOM 817 N N . GLU A 1 95 ? -13.152 5.374 4.198 1.00 91.69 95 GLU A N 1
ATOM 818 C CA . GLU A 1 95 ? -13.282 3.917 4.331 1.00 91.69 95 GLU A CA 1
ATOM 819 C C . GLU A 1 95 ? -13.140 3.474 5.793 1.00 91.69 95 GLU A C 1
ATOM 821 O O . GLU A 1 95 ? -13.958 2.700 6.287 1.00 91.69 95 GLU A O 1
ATOM 826 N N . GLU A 1 96 ? -12.140 4.000 6.504 1.00 89.31 96 GLU A N 1
ATOM 827 C CA . GLU A 1 96 ? -11.931 3.720 7.925 1.00 89.31 96 GLU A CA 1
ATOM 828 C C . GLU A 1 96 ? -13.148 4.123 8.758 1.00 89.31 96 GLU A C 1
ATOM 830 O O . GLU A 1 96 ? -13.672 3.318 9.530 1.00 89.31 96 GLU A O 1
ATOM 835 N N . LYS A 1 97 ? -13.659 5.340 8.549 1.00 86.88 97 LYS A N 1
ATOM 836 C CA . LYS A 1 97 ? -14.858 5.824 9.231 1.00 86.88 97 LYS A CA 1
ATOM 837 C C . LYS A 1 97 ? -16.080 4.951 8.936 1.00 86.88 97 LYS A C 1
ATOM 839 O O . LYS A 1 97 ? -16.780 4.572 9.868 1.00 86.88 97 LYS A O 1
ATOM 844 N N . GLU A 1 98 ? -16.335 4.634 7.669 1.00 87.38 98 GLU A N 1
ATOM 845 C CA . GLU A 1 98 ? -17.479 3.810 7.263 1.00 87.38 98 GLU A CA 1
ATOM 846 C C . GLU A 1 98 ? -17.407 2.413 7.887 1.00 87.38 98 GLU A C 1
ATOM 848 O O . GLU A 1 98 ? -18.416 1.882 8.351 1.00 87.38 98 GLU A O 1
ATOM 853 N N . TYR A 1 99 ? -16.214 1.823 7.961 1.00 82.38 99 TYR A N 1
ATOM 854 C CA . TYR A 1 99 ? -16.032 0.537 8.623 1.00 82.38 99 TYR A CA 1
ATOM 855 C C . TYR A 1 99 ? -16.337 0.617 10.121 1.00 82.38 99 TYR A C 1
ATOM 857 O O . TYR A 1 99 ? -17.042 -0.242 10.651 1.00 82.38 99 TYR A O 1
ATOM 865 N N . LEU A 1 100 ? -15.822 1.645 10.804 1.00 78.62 100 LEU A N 1
ATOM 866 C CA . LEU A 1 100 ? -16.042 1.840 12.237 1.00 78.62 100 LEU A CA 1
ATOM 867 C C . LEU A 1 100 ? -17.517 2.154 12.551 1.00 78.62 100 LEU A C 1
ATOM 869 O O . LEU A 1 100 ? -18.067 1.653 13.523 1.00 78.62 100 LEU A O 1
ATOM 873 N N . GLU A 1 101 ? -18.222 2.912 11.716 1.00 78.94 101 GLU A N 1
ATOM 874 C CA . GLU A 1 101 ? -19.657 3.173 11.923 1.00 78.94 101 GLU A CA 1
ATOM 875 C C . GLU A 1 101 ? -20.522 1.906 11.767 1.00 78.94 101 GLU A C 1
ATOM 877 O O . GLU A 1 101 ? -21.597 1.820 12.355 1.00 78.94 101 GLU A O 1
ATOM 882 N N . ASN A 1 102 ? -20.034 0.891 11.047 1.00 74.44 102 ASN A N 1
ATOM 883 C CA . ASN A 1 102 ? -20.715 -0.391 10.842 1.00 74.44 102 ASN A CA 1
ATOM 884 C C . ASN A 1 102 ? -20.236 -1.506 11.802 1.00 74.44 102 ASN A C 1
ATOM 886 O O . ASN A 1 102 ? -20.386 -2.695 11.500 1.00 74.44 102 ASN A O 1
ATOM 890 N N . ILE A 1 103 ? -19.683 -1.146 12.970 1.00 63.88 103 ILE A N 1
ATOM 891 C CA . ILE A 1 103 ? -19.146 -2.079 13.982 1.00 63.88 103 ILE A CA 1
ATOM 892 C C . ILE A 1 103 ? -20.152 -3.158 14.442 1.00 63.88 103 ILE A C 1
ATOM 894 O O . ILE A 1 103 ? -19.725 -4.262 14.762 1.00 63.88 103 ILE A O 1
ATOM 898 N N . GLU A 1 104 ? -21.471 -2.948 14.391 1.00 55.66 104 GLU A N 1
ATOM 899 C CA . GLU A 1 104 ? -22.448 -4.023 14.686 1.00 55.66 104 GLU A CA 1
ATOM 900 C C . GLU A 1 104 ? -22.289 -5.256 13.760 1.00 55.66 104 GLU A C 1
ATOM 902 O O . GLU A 1 104 ? -22.549 -6.400 14.149 1.00 55.66 104 GLU A O 1
ATOM 907 N N . GLN A 1 105 ? -21.809 -5.071 12.523 1.00 56.16 105 GLN A N 1
ATOM 908 C CA . GLN A 1 105 ? -21.462 -6.189 11.631 1.00 56.16 105 GLN A CA 1
ATOM 909 C C . GLN A 1 105 ? -20.137 -6.856 12.032 1.00 56.16 105 GLN A C 1
ATOM 911 O O . GLN A 1 105 ? -19.964 -8.061 11.833 1.00 56.16 105 GLN A O 1
ATOM 916 N N . LEU A 1 106 ? -19.221 -6.084 12.623 1.00 58.19 106 LEU A N 1
ATOM 917 C CA . LEU A 1 106 ? -17.945 -6.546 13.160 1.00 58.19 106 LEU A CA 1
ATOM 918 C C . LEU A 1 106 ? -18.154 -7.405 14.418 1.00 58.19 106 LEU A C 1
ATOM 920 O O . LEU A 1 106 ? -17.563 -8.478 14.516 1.00 58.19 106 LEU A O 1
ATOM 924 N N . GLU A 1 107 ? -19.043 -6.997 15.329 1.00 55.22 107 GLU A N 1
ATOM 925 C CA . GLU A 1 107 ? -19.398 -7.751 16.540 1.00 55.22 107 GLU A CA 1
ATOM 926 C C . GLU A 1 107 ? -19.858 -9.176 16.211 1.00 55.22 107 GLU A C 1
ATOM 928 O O . GLU A 1 107 ? -19.404 -10.130 16.835 1.00 55.22 107 GLU A O 1
ATOM 933 N N . ASN A 1 108 ? -20.673 -9.363 15.170 1.00 53.78 108 ASN A N 1
ATOM 934 C CA . ASN A 1 108 ? -21.146 -10.688 14.750 1.00 53.78 108 ASN A CA 1
ATOM 935 C C . ASN A 1 108 ? -20.034 -11.615 14.219 1.00 53.78 108 ASN A C 1
ATOM 937 O O . ASN A 1 108 ? -20.186 -12.840 14.256 1.00 53.78 108 ASN A O 1
ATOM 941 N N . HIS A 1 109 ? -18.931 -11.052 13.717 1.00 49.94 109 HIS A N 1
ATOM 942 C CA . HIS A 1 109 ? -17.762 -11.805 13.255 1.00 49.94 109 HIS A CA 1
ATOM 943 C C . HIS A 1 109 ? -16.767 -12.054 14.402 1.00 49.94 109 HIS A C 1
ATOM 945 O O . HIS A 1 109 ? -16.303 -13.179 14.568 1.00 49.94 109 HIS A O 1
ATOM 951 N N . ILE A 1 110 ? -16.517 -11.041 15.240 1.00 50.75 110 ILE A N 1
ATOM 952 C CA . ILE A 1 110 ? -15.617 -11.098 16.405 1.00 50.75 110 ILE A CA 1
ATOM 953 C C . ILE A 1 110 ? -16.170 -12.014 17.513 1.00 50.75 110 ILE A C 1
ATOM 955 O O . ILE A 1 110 ? -15.439 -12.842 18.060 1.00 50.75 110 ILE A O 1
ATOM 959 N N . LEU A 1 111 ? -17.468 -11.919 17.828 1.00 48.88 111 LEU A N 1
ATOM 960 C CA . LEU A 1 111 ? -18.126 -12.739 18.857 1.00 48.88 111 LEU A CA 1
ATOM 961 C C . LEU A 1 111 ? -18.228 -14.217 18.456 1.00 48.88 111 LEU A C 1
ATOM 963 O O . LEU A 1 111 ? -18.283 -15.079 19.331 1.00 48.88 111 LEU A O 1
ATOM 967 N N . LYS A 1 112 ? -18.220 -14.539 17.154 1.00 51.59 112 LYS A N 1
ATOM 968 C CA . LYS A 1 112 ? -18.196 -15.933 16.678 1.00 51.59 112 LYS A CA 1
ATOM 969 C C . LYS A 1 112 ? -16.875 -16.643 16.975 1.00 51.59 112 LYS A C 1
ATOM 971 O O . LYS A 1 112 ? -16.886 -17.858 17.151 1.00 51.59 112 LYS A O 1
ATOM 976 N N . GLU A 1 113 ? -15.766 -15.910 17.046 1.00 53.09 113 GLU A N 1
ATOM 977 C CA . GLU A 1 113 ? -14.427 -16.476 17.254 1.00 53.09 113 GLU A CA 1
ATOM 978 C C . GLU A 1 113 ? -13.931 -16.381 18.706 1.00 53.09 113 GLU A C 1
ATOM 980 O O . GLU A 1 113 ? -12.835 -16.856 18.992 1.00 53.09 113 GLU A O 1
ATOM 985 N N . ASN A 1 114 ? -14.699 -15.806 19.649 1.00 49.50 114 ASN A N 1
ATOM 986 C CA . ASN A 1 114 ? -14.270 -15.595 21.050 1.00 49.50 114 ASN A CA 1
ATOM 987 C C . ASN A 1 114 ? -12.890 -14.906 21.181 1.00 49.50 114 ASN A C 1
ATOM 989 O O . ASN A 1 114 ? -12.217 -15.020 22.208 1.00 49.50 114 ASN A O 1
ATOM 993 N N . THR A 1 115 ? -12.450 -14.191 20.144 1.00 53.25 115 THR A N 1
ATOM 994 C CA . THR A 1 115 ? -11.102 -13.630 20.065 1.00 53.25 115 THR A CA 1
ATOM 995 C C . THR A 1 115 ? -11.194 -12.126 20.269 1.00 53.25 115 THR A C 1
ATOM 997 O O . THR A 1 115 ? -11.857 -11.416 19.519 1.00 53.25 115 THR A O 1
ATOM 1000 N N . LYS A 1 116 ? -10.559 -11.620 21.327 1.00 56.44 116 LYS A N 1
ATOM 1001 C CA . LYS A 1 116 ? -10.495 -10.183 21.604 1.00 56.44 116 LYS A CA 1
ATOM 1002 C C . LYS A 1 116 ? -9.552 -9.529 20.588 1.00 56.44 116 LYS A C 1
ATOM 1004 O O . LYS A 1 116 ? -8.339 -9.656 20.726 1.00 56.44 116 LYS A O 1
ATOM 1009 N N . PHE A 1 117 ? -10.091 -8.846 19.581 1.00 61.81 117 PHE A N 1
ATOM 1010 C CA . PHE A 1 117 ? -9.281 -8.057 18.647 1.00 61.81 117 PHE A CA 1
ATOM 1011 C C . PHE A 1 117 ? -8.771 -6.782 19.330 1.00 61.81 117 PHE A C 1
ATOM 1013 O O . PHE A 1 117 ? -9.464 -6.191 20.150 1.00 61.81 117 PHE A O 1
ATOM 1020 N N . SER A 1 118 ? -7.555 -6.341 19.022 1.00 72.69 118 SER A N 1
ATOM 1021 C CA . SER A 1 118 ? -7.103 -4.994 19.389 1.00 72.69 118 SER A CA 1
ATOM 1022 C C . SER A 1 118 ? -7.508 -3.996 18.300 1.00 72.69 118 SER A C 1
ATOM 1024 O O . SER A 1 118 ? -7.764 -4.391 17.161 1.00 72.69 118 SER A O 1
ATOM 1026 N N . TYR A 1 119 ? -7.532 -2.696 18.618 1.00 74.06 119 TYR A N 1
ATOM 1027 C CA . TYR A 1 119 ? -7.756 -1.643 17.613 1.00 74.06 119 TYR A CA 1
ATOM 1028 C C . TYR A 1 119 ? -6.794 -1.772 16.427 1.00 74.06 119 TYR A C 1
ATOM 1030 O O . TYR A 1 119 ? -7.211 -1.682 15.277 1.00 74.06 119 TYR A O 1
ATOM 1038 N N . LYS A 1 120 ? -5.529 -2.100 16.705 1.00 78.25 120 LYS A N 1
ATOM 1039 C CA . LYS A 1 120 ? -4.517 -2.438 15.703 1.00 78.25 120 LYS A CA 1
ATOM 1040 C C . LYS A 1 120 ? -4.989 -3.522 14.728 1.00 78.25 120 LYS A C 1
ATOM 1042 O O . LYS A 1 120 ? -4.882 -3.333 13.520 1.00 78.25 120 LYS A O 1
ATOM 1047 N N . GLU A 1 121 ? -5.482 -4.657 15.223 1.00 80.38 121 GLU A N 1
ATOM 1048 C CA . GLU A 1 121 ? -5.928 -5.747 14.343 1.00 80.38 121 GLU A CA 1
ATOM 1049 C C . GLU A 1 121 ? -7.171 -5.350 13.535 1.00 80.38 121 GLU A C 1
ATOM 1051 O O . GLU A 1 121 ? -7.254 -5.651 12.348 1.00 80.38 121 GLU A O 1
ATOM 1056 N N . ILE A 1 122 ? -8.088 -4.573 14.121 1.00 80.81 122 ILE A N 1
ATOM 1057 C CA . ILE A 1 122 ? -9.229 -4.002 13.388 1.00 80.81 122 ILE A CA 1
ATOM 1058 C C . ILE A 1 122 ? -8.735 -3.096 12.257 1.00 80.81 122 ILE A C 1
ATOM 1060 O O . ILE A 1 122 ? -9.174 -3.229 11.117 1.00 80.81 122 ILE A O 1
ATOM 1064 N N . LYS A 1 123 ? -7.774 -2.217 12.540 1.00 85.38 123 LYS A N 1
ATOM 1065 C CA . LYS A 1 123 ? -7.209 -1.295 11.556 1.00 85.38 123 LYS A CA 1
ATOM 1066 C C . LYS A 1 123 ? -6.507 -2.017 10.408 1.00 85.38 123 LYS A C 1
ATOM 1068 O O . LYS A 1 123 ? -6.646 -1.604 9.259 1.00 85.38 123 LYS A O 1
ATOM 1073 N N . LYS A 1 124 ? -5.815 -3.127 10.683 1.00 88.88 124 LYS A N 1
ATOM 1074 C CA . LYS A 1 124 ? -5.251 -3.996 9.638 1.00 88.88 124 LYS A CA 1
ATOM 1075 C C . LYS A 1 124 ? -6.322 -4.614 8.748 1.00 88.88 124 LYS A C 1
ATOM 1077 O O . LYS A 1 124 ? -6.112 -4.707 7.544 1.00 88.88 124 LYS A O 1
ATOM 1082 N N . GLU A 1 125 ? -7.462 -5.014 9.302 1.00 87.50 125 GLU A N 1
ATOM 1083 C CA . GLU A 1 125 ? -8.569 -5.557 8.508 1.00 87.50 125 GLU A CA 1
ATOM 1084 C C . GLU A 1 125 ? -9.211 -4.489 7.614 1.00 87.50 125 GLU A C 1
ATOM 1086 O O . GLU A 1 125 ? -9.477 -4.744 6.437 1.00 87.50 125 GLU A O 1
ATOM 1091 N N . ILE A 1 126 ? -9.386 -3.267 8.129 1.00 90.25 126 ILE A N 1
ATOM 1092 C CA . ILE A 1 126 ? -9.813 -2.107 7.327 1.00 90.25 126 ILE A CA 1
ATOM 1093 C C . ILE A 1 126 ? -8.806 -1.856 6.202 1.00 90.25 126 ILE A C 1
ATOM 1095 O O . ILE A 1 126 ? -9.186 -1.750 5.035 1.00 90.25 126 ILE A O 1
ATOM 1099 N N . TRP A 1 127 ? -7.517 -1.817 6.546 1.00 95.25 127 TRP A N 1
ATOM 1100 C CA . TRP A 1 127 ? -6.427 -1.625 5.597 1.00 95.25 127 TRP A CA 1
ATOM 1101 C C . TRP A 1 127 ? -6.434 -2.687 4.504 1.00 95.25 127 TRP A C 1
ATOM 1103 O O . TRP A 1 127 ? -6.412 -2.353 3.322 1.00 95.25 127 TRP A O 1
ATOM 1113 N N . ARG A 1 128 ? -6.553 -3.964 4.882 1.00 94.81 128 ARG A N 1
ATOM 1114 C CA . ARG A 1 128 ? -6.643 -5.086 3.948 1.00 94.81 128 ARG A CA 1
ATOM 1115 C C . ARG A 1 128 ? -7.802 -4.894 2.983 1.00 94.81 128 ARG A C 1
ATOM 1117 O O . ARG A 1 128 ? -7.573 -4.935 1.780 1.00 94.81 128 ARG A O 1
ATOM 1124 N N . LYS A 1 129 ? -9.013 -4.615 3.480 1.00 92.62 129 LYS A N 1
ATOM 1125 C CA . LYS A 1 129 ? -10.186 -4.378 2.620 1.00 92.62 129 LYS A CA 1
ATOM 1126 C C . LYS A 1 129 ? -9.973 -3.207 1.668 1.00 92.62 129 LYS A C 1
ATOM 1128 O O . LYS A 1 129 ? -10.306 -3.318 0.487 1.00 92.62 129 LYS A O 1
ATOM 1133 N N . TRP A 1 130 ? -9.421 -2.101 2.158 1.00 95.81 130 TRP A N 1
ATOM 1134 C CA . TRP A 1 130 ? -9.169 -0.928 1.331 1.00 95.81 130 TRP A CA 1
ATOM 1135 C C . TRP A 1 130 ? -8.143 -1.222 0.236 1.00 95.81 130 TRP A C 1
ATOM 1137 O O . TRP A 1 130 ? -8.421 -0.986 -0.939 1.00 95.81 130 TRP A O 1
ATOM 1147 N N . ILE A 1 131 ? -7.003 -1.821 0.584 1.00 96.88 131 ILE A N 1
ATOM 1148 C CA . ILE A 1 131 ? -5.974 -2.204 -0.385 1.00 96.88 131 ILE A CA 1
ATOM 1149 C C . ILE A 1 131 ? -6.509 -3.233 -1.383 1.00 96.88 131 ILE A C 1
ATOM 1151 O O . ILE A 1 131 ? -6.226 -3.092 -2.571 1.00 96.88 131 ILE A O 1
ATOM 1155 N N . THR A 1 132 ? -7.332 -4.205 -0.969 1.00 94.81 132 THR A N 1
ATOM 1156 C CA . THR A 1 132 ? -7.995 -5.122 -1.911 1.00 94.81 132 THR A CA 1
ATOM 1157 C C . THR A 1 132 ? -8.762 -4.338 -2.976 1.00 94.81 132 THR A C 1
ATOM 1159 O O . THR A 1 132 ? -8.635 -4.639 -4.163 1.00 94.81 132 THR A O 1
ATOM 1162 N N . LYS A 1 133 ? -9.526 -3.305 -2.584 1.00 94.06 133 LYS A N 1
ATOM 1163 C CA . LYS A 1 133 ? -10.228 -2.434 -3.542 1.00 94.06 133 LYS A CA 1
ATOM 1164 C C . LYS A 1 133 ? -9.227 -1.720 -4.455 1.00 94.06 133 LYS A C 1
ATOM 1166 O O . LYS A 1 133 ? -9.371 -1.802 -5.674 1.00 94.06 133 LYS A O 1
ATOM 1171 N N . GLN A 1 134 ? -8.182 -1.097 -3.904 1.00 94.56 134 GLN A N 1
ATOM 1172 C CA . GLN A 1 134 ? -7.167 -0.388 -4.700 1.00 94.56 134 GLN A CA 1
ATOM 1173 C C . GLN A 1 134 ? -6.439 -1.307 -5.698 1.00 94.56 134 GLN A C 1
ATOM 1175 O O . GLN A 1 134 ? -6.206 -0.917 -6.844 1.00 94.56 134 GLN A O 1
ATOM 1180 N N . ALA A 1 135 ? -6.149 -2.552 -5.313 1.00 91.94 135 ALA A N 1
ATOM 1181 C CA . ALA A 1 135 ? -5.515 -3.556 -6.166 1.00 91.94 135 ALA A CA 1
ATOM 1182 C C . ALA A 1 135 ? -6.345 -3.878 -7.420 1.00 91.94 135 ALA A C 1
ATOM 1184 O O . ALA A 1 135 ? -5.786 -4.079 -8.500 1.00 91.94 135 ALA A O 1
ATOM 1185 N N . THR A 1 136 ? -7.678 -3.833 -7.329 1.00 90.44 136 THR A N 1
ATOM 1186 C CA . THR A 1 136 ? -8.547 -4.004 -8.508 1.00 90.44 136 THR A CA 1
ATOM 1187 C C . THR A 1 136 ? -8.503 -2.811 -9.471 1.00 90.44 136 THR A C 1
ATOM 1189 O O . THR A 1 136 ? -8.775 -2.965 -10.665 1.00 90.44 136 THR A O 1
ATOM 1192 N N . PHE A 1 137 ? -8.089 -1.634 -8.991 1.00 88.50 137 PHE A N 1
ATOM 1193 C CA . PHE A 1 137 ? -8.059 -0.382 -9.748 1.00 88.50 137 PHE A CA 1
ATOM 1194 C C . PHE A 1 137 ? -6.663 0.038 -10.229 1.00 88.50 137 PHE A C 1
ATOM 1196 O O . PHE A 1 137 ? -6.528 1.118 -10.801 1.00 88.50 137 PHE A O 1
ATOM 1203 N N . ILE A 1 138 ? -5.632 -0.815 -10.118 1.00 85.69 138 ILE A N 1
ATOM 1204 C CA . ILE A 1 138 ? -4.267 -0.515 -10.612 1.00 85.69 138 ILE A CA 1
ATOM 1205 C C . ILE A 1 138 ? -4.285 0.040 -12.045 1.00 85.69 138 ILE A C 1
ATOM 1207 O O . ILE A 1 138 ? -3.631 1.036 -12.344 1.00 85.69 138 ILE A O 1
ATOM 1211 N N . LYS A 1 139 ? -5.074 -0.565 -12.946 1.00 85.19 139 LYS A N 1
ATOM 1212 C CA . LYS A 1 139 ? -5.182 -0.099 -14.340 1.00 85.19 139 LYS A CA 1
ATOM 1213 C C . LYS A 1 139 ? -5.691 1.342 -14.440 1.00 85.19 139 LYS A C 1
ATOM 1215 O O . LYS A 1 139 ? -5.244 2.067 -15.322 1.00 85.19 139 LYS A O 1
ATOM 1220 N N . GLN A 1 140 ? -6.590 1.762 -13.556 1.00 89.50 140 GLN A N 1
ATOM 1221 C CA . GLN A 1 140 ? -7.104 3.132 -13.537 1.00 89.50 140 GLN A CA 1
ATOM 1222 C C . GLN A 1 140 ? -6.025 4.109 -13.064 1.00 89.50 140 GLN A C 1
ATOM 1224 O O . GLN A 1 140 ? -5.804 5.114 -13.734 1.00 89.50 140 GLN A O 1
ATOM 1229 N N . PHE A 1 141 ? -5.252 3.764 -12.024 1.00 88.81 141 PHE A N 1
ATOM 1230 C CA . PHE A 1 141 ? -4.093 4.566 -11.608 1.00 88.81 141 PHE A CA 1
ATOM 1231 C C . PHE A 1 141 ? -3.134 4.824 -12.772 1.00 88.81 141 PHE A C 1
ATOM 1233 O O . PHE A 1 141 ? -2.755 5.964 -13.018 1.00 88.81 141 PHE A O 1
ATOM 1240 N N . THR A 1 142 ? -2.823 3.805 -13.581 1.00 88.06 142 THR A N 1
ATOM 1241 C CA . THR A 1 142 ? -1.935 3.979 -14.749 1.00 88.06 142 THR A CA 1
ATOM 1242 C C . THR A 1 142 ? -2.484 4.911 -15.833 1.00 88.06 142 THR A C 1
ATOM 1244 O O . THR A 1 142 ? -1.739 5.315 -16.724 1.00 88.06 142 THR A O 1
ATOM 1247 N N . GLN A 1 143 ? -3.771 5.262 -15.794 1.00 92.00 143 GLN A N 1
ATOM 1248 C CA . GLN A 1 143 ? -4.398 6.196 -16.730 1.00 92.00 143 GLN A CA 1
ATOM 1249 C C . GLN A 1 143 ? -4.381 7.639 -16.213 1.00 92.00 143 GLN A C 1
ATOM 1251 O O . GLN A 1 143 ? -4.352 8.563 -17.036 1.00 92.00 143 GLN A O 1
ATOM 1256 N N . GLU A 1 144 ? -4.318 7.821 -14.893 1.00 94.62 144 GLU A N 1
ATOM 1257 C CA . GLU A 1 144 ? -4.337 9.113 -14.216 1.00 94.62 144 GLU A CA 1
ATOM 1258 C C . GLU A 1 144 ? -3.138 9.995 -14.578 1.00 94.62 144 GLU A C 1
ATOM 1260 O O . GLU A 1 144 ? -1.984 9.558 -14.617 1.00 94.62 144 GLU A O 1
ATOM 1265 N N . LYS A 1 145 ? -3.402 11.286 -14.821 1.00 96.12 145 LYS A N 1
ATOM 1266 C CA . LYS A 1 145 ? -2.352 12.245 -15.210 1.00 96.12 145 LYS A CA 1
ATOM 1267 C C . LYS A 1 145 ? -1.331 12.461 -14.096 1.00 96.12 145 LYS A C 1
ATOM 1269 O O . LYS A 1 145 ? -0.137 12.507 -14.378 1.00 96.12 145 LYS A O 1
ATOM 1274 N N . TRP A 1 146 ? -1.803 12.591 -12.856 1.00 96.19 146 TRP A N 1
ATOM 1275 C CA . TRP A 1 146 ? -0.935 12.790 -11.694 1.00 96.19 146 TRP A CA 1
ATOM 1276 C C . TRP A 1 146 ? -0.013 11.582 -11.498 1.00 96.19 146 TRP A C 1
ATOM 1278 O O . TRP A 1 146 ? 1.186 11.750 -11.302 1.00 96.19 146 TRP A O 1
ATOM 1288 N N . PHE A 1 147 ? -0.542 10.367 -11.669 1.00 96.31 147 PHE A N 1
ATOM 1289 C CA . PHE A 1 147 ? 0.220 9.140 -11.476 1.00 96.31 147 PHE A CA 1
ATOM 1290 C C . PHE A 1 147 ? 1.278 8.963 -12.567 1.00 96.31 147 PHE A C 1
ATOM 1292 O O . PHE A 1 147 ? 2.440 8.728 -12.257 1.00 96.31 147 PHE A O 1
ATOM 1299 N N . LYS A 1 148 ? 0.927 9.191 -13.841 1.00 94.94 148 LYS A N 1
ATOM 1300 C CA . LYS A 1 148 ? 1.905 9.208 -14.947 1.00 94.94 148 LYS A CA 1
ATOM 1301 C C . LYS A 1 148 ? 3.021 10.228 -14.719 1.00 94.94 148 LYS A C 1
ATOM 1303 O O . LYS A 1 148 ? 4.181 9.938 -14.988 1.00 94.94 148 LYS A O 1
ATOM 1308 N N . SER A 1 149 ? 2.676 11.420 -14.229 1.00 95.56 149 SER A N 1
ATOM 1309 C CA . SER A 1 149 ? 3.657 12.465 -13.918 1.00 95.56 149 SER A CA 1
ATOM 1310 C C . SER A 1 149 ? 4.576 12.068 -12.763 1.00 95.56 149 SER A C 1
ATOM 1312 O O . SER A 1 149 ? 5.758 12.400 -12.776 1.00 95.56 149 SER A O 1
ATOM 1314 N N . LEU A 1 150 ? 4.044 11.389 -11.748 1.00 96.12 150 LEU A N 1
ATOM 1315 C 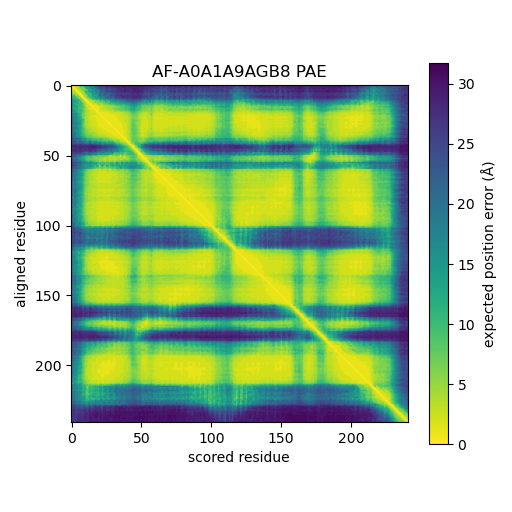CA . LEU A 1 150 ? 4.814 10.895 -10.612 1.00 96.12 150 LEU A CA 1
ATOM 1316 C C . LEU A 1 150 ? 5.782 9.785 -11.037 1.00 96.12 150 LEU A C 1
ATOM 1318 O O . LEU A 1 150 ? 6.974 9.892 -10.775 1.00 96.12 150 LEU A O 1
ATOM 1322 N N . VAL A 1 151 ? 5.281 8.779 -11.759 1.00 94.00 151 VAL A N 1
ATOM 1323 C CA . VAL A 1 151 ? 6.076 7.672 -12.314 1.00 94.00 151 VAL A CA 1
ATOM 1324 C C . VAL A 1 151 ? 7.218 8.207 -13.176 1.00 94.00 151 VAL A C 1
ATOM 1326 O O . VAL A 1 151 ? 8.367 7.858 -12.933 1.00 94.00 151 VAL A O 1
ATOM 1329 N N . LYS A 1 152 ? 6.929 9.141 -14.092 1.00 92.56 152 LYS A N 1
ATOM 1330 C CA . LYS A 1 152 ? 7.955 9.757 -14.938 1.00 92.56 152 LYS A CA 1
ATOM 1331 C C . LYS A 1 152 ? 9.039 10.481 -14.130 1.00 92.56 152 LYS A C 1
ATOM 1333 O O . LYS A 1 152 ? 10.212 10.345 -14.438 1.00 92.56 152 LYS A O 1
ATOM 1338 N N . GLN A 1 153 ? 8.668 11.233 -13.089 1.00 93.56 153 GLN A N 1
ATOM 1339 C CA . GLN A 1 153 ? 9.657 11.904 -12.231 1.00 93.56 153 GLN A CA 1
ATOM 1340 C C . GLN A 1 153 ? 10.594 10.900 -11.543 1.00 93.56 153 GLN A C 1
ATOM 1342 O O . GLN A 1 153 ? 11.773 11.191 -11.377 1.00 93.56 153 GLN A O 1
ATOM 1347 N N . ILE A 1 154 ? 10.081 9.730 -11.149 1.00 91.81 154 ILE A N 1
ATOM 1348 C CA . ILE A 1 154 ? 10.891 8.659 -10.553 1.00 91.81 154 ILE A CA 1
ATOM 1349 C C . ILE A 1 154 ? 11.813 8.040 -11.608 1.00 91.81 154 ILE A C 1
ATOM 1351 O O . ILE A 1 154 ? 12.997 7.864 -11.338 1.00 91.81 154 ILE A O 1
ATOM 1355 N N . GLU A 1 155 ? 11.294 7.747 -12.804 1.00 88.50 155 GLU A N 1
ATOM 1356 C CA . GLU A 1 155 ? 12.073 7.219 -13.935 1.00 88.50 155 GLU A CA 1
ATOM 1357 C C . GLU A 1 155 ? 13.204 8.170 -14.348 1.00 88.50 155 GLU A C 1
ATOM 1359 O O . GLU A 1 155 ? 14.333 7.721 -14.507 1.00 88.50 155 GLU A O 1
ATOM 1364 N N . ASP A 1 156 ? 12.939 9.478 -14.428 1.00 87.69 156 ASP A N 1
ATOM 1365 C CA . ASP A 1 156 ? 13.923 10.505 -14.807 1.00 87.69 156 ASP A CA 1
ATOM 1366 C C . ASP A 1 156 ? 15.103 10.605 -13.809 1.00 87.69 156 ASP A C 1
ATOM 1368 O O . ASP A 1 156 ? 16.178 11.085 -14.167 1.00 87.69 156 ASP A O 1
ATOM 1372 N N . VAL A 1 157 ? 14.913 10.169 -12.556 1.00 84.88 157 VAL A N 1
ATOM 1373 C CA . VAL A 1 157 ? 15.953 10.118 -11.504 1.00 84.88 157 VAL A CA 1
ATOM 1374 C C . VAL A 1 157 ? 16.597 8.729 -11.405 1.00 84.88 157 VAL A C 1
ATOM 1376 O O . VAL A 1 157 ? 17.641 8.556 -10.778 1.00 84.88 157 VAL A O 1
ATOM 1379 N N . SER A 1 158 ? 15.961 7.712 -11.977 1.00 74.69 158 SER A N 1
ATOM 1380 C CA . SER A 1 158 ? 16.375 6.326 -11.83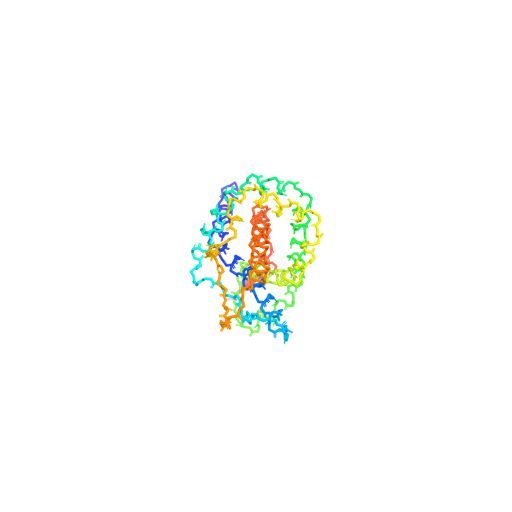8 1.00 74.69 158 SER A CA 1
ATOM 1381 C C . SER A 1 158 ? 17.403 5.941 -12.901 1.00 74.69 158 SER A C 1
ATOM 1383 O O . SER A 1 158 ? 17.033 5.531 -13.997 1.00 74.69 158 SER A O 1
ATOM 1385 N N . ASP A 1 159 ? 18.687 5.928 -12.536 1.00 60.09 159 ASP A N 1
ATOM 1386 C CA . ASP A 1 159 ? 19.747 5.318 -13.364 1.00 60.09 159 ASP A CA 1
ATO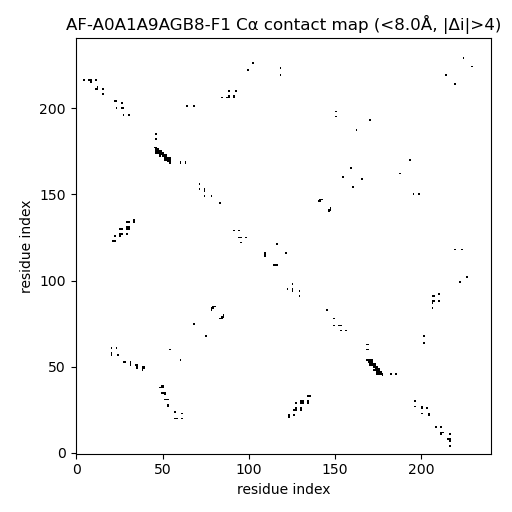M 1387 C C . ASP A 1 159 ? 19.508 3.808 -1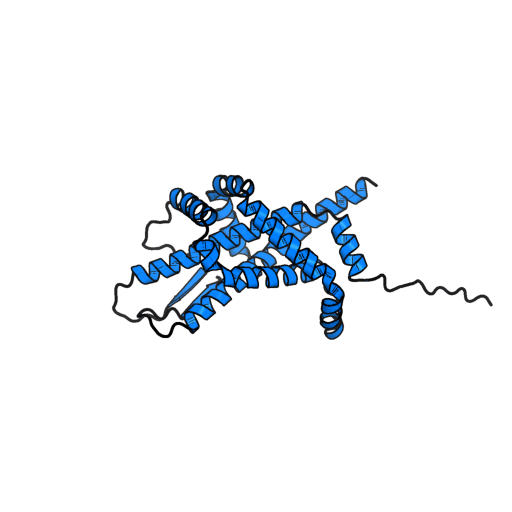3.602 1.00 60.09 159 ASP A C 1
ATOM 1389 O O . ASP A 1 159 ? 20.033 3.216 -14.539 1.00 60.09 159 ASP A O 1
ATOM 1393 N N . GLU A 1 160 ? 18.668 3.169 -12.775 1.00 56.12 160 GLU A N 1
ATOM 1394 C CA . GLU A 1 160 ? 18.337 1.739 -12.851 1.00 56.12 160 GLU A CA 1
ATOM 1395 C C . GLU A 1 160 ? 17.474 1.365 -14.066 1.00 56.12 160 GLU A C 1
ATOM 1397 O O . GLU A 1 160 ? 17.201 0.188 -14.244 1.00 56.12 160 GLU A O 1
ATOM 1402 N N . HIS A 1 161 ? 17.053 2.300 -14.929 1.00 50.53 161 HIS A N 1
ATOM 1403 C CA . HIS A 1 161 ? 16.317 1.961 -16.160 1.00 50.53 161 HIS A CA 1
ATOM 1404 C C . HIS A 1 161 ? 17.227 1.498 -17.323 1.00 50.53 161 HIS A C 1
ATOM 1406 O O . HIS A 1 161 ? 16.783 1.439 -18.472 1.00 50.53 161 HIS A O 1
ATOM 1412 N N . GLU A 1 162 ? 18.486 1.127 -17.053 1.00 49.16 162 GLU A N 1
ATOM 1413 C CA . GLU A 1 162 ? 19.294 0.333 -17.985 1.00 49.16 162 GLU A CA 1
ATOM 1414 C C . GLU A 1 162 ? 18.784 -1.121 -18.008 1.00 49.16 162 GLU A C 1
ATOM 1416 O O . GLU A 1 162 ? 19.122 -1.976 -17.188 1.00 49.16 162 GLU A O 1
ATOM 1421 N N . MET A 1 163 ? 17.892 -1.371 -18.971 1.00 48.88 163 MET A N 1
ATOM 1422 C CA . MET A 1 163 ? 17.314 -2.667 -19.337 1.00 48.88 163 MET A CA 1
ATOM 1423 C C . MET A 1 163 ? 18.404 -3.748 -19.483 1.00 48.88 163 MET A C 1
ATOM 1425 O O . MET A 1 163 ? 19.101 -3.802 -20.495 1.00 48.88 163 MET A O 1
ATOM 1429 N N . GLY A 1 164 ? 18.526 -4.648 -18.507 1.00 42.09 164 GLY A N 1
ATOM 1430 C CA . GLY A 1 164 ? 19.399 -5.817 -18.647 1.00 42.09 164 GLY A CA 1
ATOM 1431 C C . GLY A 1 164 ? 19.384 -6.773 -17.462 1.00 42.09 164 GLY A C 1
ATOM 1432 O O . GLY A 1 164 ? 19.182 -7.961 -17.669 1.00 42.09 164 GLY A O 1
ATOM 1433 N N . ASP A 1 165 ? 19.517 -6.260 -16.234 1.00 39.88 165 ASP A N 1
ATOM 1434 C CA . ASP A 1 165 ? 19.735 -7.090 -15.034 1.00 39.88 165 ASP A CA 1
ATOM 1435 C C . ASP A 1 165 ? 19.084 -6.507 -13.759 1.00 39.88 165 ASP A C 1
ATOM 1437 O O . ASP A 1 165 ? 19.632 -6.601 -12.660 1.00 39.88 165 ASP A O 1
ATOM 1441 N N . ILE A 1 166 ? 17.896 -5.896 -13.851 1.00 50.12 166 ILE A N 1
ATOM 1442 C CA . ILE A 1 166 ? 17.204 -5.404 -12.646 1.00 50.12 166 ILE A CA 1
ATOM 1443 C C . ILE A 1 166 ? 16.528 -6.586 -11.950 1.00 50.12 166 ILE A C 1
ATOM 1445 O O . ILE A 1 166 ? 15.350 -6.896 -12.142 1.00 50.12 166 ILE A O 1
ATOM 1449 N N . LYS A 1 167 ? 17.303 -7.287 -11.134 1.00 57.72 167 LYS A N 1
ATOM 1450 C CA . LYS A 1 167 ? 16.762 -8.137 -10.084 1.00 57.72 167 LYS A CA 1
ATOM 1451 C C . LYS A 1 167 ? 16.075 -7.207 -9.078 1.00 57.72 167 LYS A C 1
ATOM 1453 O O . LYS A 1 167 ? 16.743 -6.388 -8.461 1.00 57.72 167 LYS A O 1
ATOM 1458 N N . ASP A 1 168 ? 14.750 -7.279 -8.960 1.00 69.62 168 ASP A N 1
ATOM 1459 C CA . ASP A 1 168 ? 14.051 -6.542 -7.906 1.00 69.62 168 ASP A CA 1
ATOM 1460 C C . ASP A 1 168 ? 14.260 -7.272 -6.570 1.00 69.62 168 ASP A C 1
ATOM 1462 O O . ASP A 1 168 ? 14.071 -8.487 -6.456 1.00 69.62 168 ASP A O 1
ATOM 1466 N N . ASP A 1 169 ? 14.692 -6.529 -5.556 1.00 77.06 169 ASP A N 1
ATOM 1467 C CA . ASP A 1 169 ? 15.023 -7.096 -4.249 1.00 77.06 169 ASP A CA 1
ATOM 1468 C C . ASP A 1 169 ? 13.777 -7.425 -3.399 1.00 77.06 169 ASP A C 1
ATOM 1470 O O . ASP A 1 169 ? 13.887 -8.074 -2.365 1.00 77.06 169 ASP A O 1
ATOM 1474 N N . ILE A 1 170 ? 12.576 -7.014 -3.822 1.00 83.44 170 ILE A N 1
ATOM 1475 C CA . ILE A 1 170 ? 11.302 -7.309 -3.147 1.00 83.44 170 ILE A CA 1
ATOM 1476 C C . ILE A 1 170 ? 10.539 -8.411 -3.891 1.00 83.44 170 ILE A C 1
ATOM 1478 O O . ILE A 1 170 ? 9.970 -9.307 -3.259 1.00 83.44 170 ILE A O 1
ATOM 1482 N N . PHE A 1 171 ? 10.519 -8.368 -5.223 1.00 83.50 171 PHE A N 1
ATOM 1483 C CA . PHE A 1 171 ? 9.719 -9.263 -6.057 1.00 83.50 171 PHE A CA 1
ATOM 1484 C C . PHE A 1 171 ? 10.558 -10.325 -6.767 1.00 83.50 171 PHE A C 1
ATOM 1486 O O . PHE A 1 171 ? 11.581 -10.044 -7.382 1.00 83.50 171 PHE A O 1
ATOM 1493 N N . VAL A 1 172 ? 10.061 -11.561 -6.761 1.00 81.81 172 VAL A N 1
ATOM 1494 C CA . VAL A 1 172 ? 10.615 -12.674 -7.535 1.00 81.81 172 VAL A CA 1
ATOM 1495 C C . VAL A 1 172 ? 9.632 -13.055 -8.626 1.00 81.81 172 VAL A C 1
ATOM 1497 O O . VAL A 1 172 ? 8.457 -13.336 -8.377 1.00 81.81 172 VAL A O 1
ATOM 1500 N N . LEU A 1 173 ? 10.144 -13.067 -9.848 1.00 76.69 173 LEU A N 1
ATOM 1501 C CA . LEU A 1 173 ? 9.400 -13.390 -11.048 1.00 76.69 173 LEU A CA 1
ATOM 1502 C C . LEU A 1 173 ? 9.580 -14.874 -11.379 1.00 76.69 173 LEU A C 1
ATOM 1504 O O . LEU A 1 173 ? 10.671 -15.285 -11.770 1.00 76.69 173 LEU A O 1
ATOM 1508 N N . ASN A 1 174 ? 8.527 -15.681 -11.235 1.00 74.50 174 ASN A N 1
ATOM 1509 C CA . ASN A 1 174 ? 8.599 -17.107 -11.552 1.00 74.50 174 ASN A CA 1
ATOM 1510 C C . ASN A 1 174 ? 8.137 -17.350 -12.994 1.00 74.50 174 ASN A C 1
ATOM 1512 O O . ASN A 1 174 ? 6.950 -17.231 -13.320 1.00 74.50 174 ASN A O 1
ATOM 1516 N N . THR A 1 175 ? 9.087 -17.702 -13.860 1.00 68.62 175 THR A N 1
ATOM 1517 C CA . THR A 1 175 ? 8.863 -18.010 -15.278 1.00 68.62 175 THR A CA 1
ATOM 1518 C C . THR A 1 175 ? 9.173 -19.481 -15.563 1.00 68.62 175 THR A C 1
ATOM 1520 O O . THR A 1 175 ? 10.177 -20.016 -15.092 1.00 68.62 175 THR A O 1
ATOM 1523 N N . GLU A 1 176 ? 8.325 -20.163 -16.339 1.00 59.78 176 GLU A N 1
ATOM 1524 C CA . GLU A 1 176 ? 8.706 -21.438 -16.961 1.00 59.78 176 GLU A CA 1
ATOM 1525 C C . GLU A 1 176 ? 9.446 -21.113 -18.270 1.00 59.78 176 GLU A C 1
ATOM 1527 O O . GLU A 1 176 ? 8.904 -20.452 -19.157 1.00 59.78 176 GLU A O 1
ATOM 1532 N N . LYS A 1 177 ? 10.722 -21.512 -18.370 1.00 50.69 177 LYS A N 1
ATOM 1533 C CA . LYS A 1 177 ? 11.520 -21.329 -19.590 1.00 50.69 177 LYS A CA 1
ATOM 1534 C C . LYS A 1 177 ? 10.911 -22.160 -20.720 1.00 50.69 177 LYS A C 1
ATOM 1536 O O . LYS A 1 177 ? 10.962 -23.386 -20.658 1.00 50.69 177 LYS A O 1
ATOM 1541 N N . LEU A 1 178 ? 10.431 -21.510 -21.779 1.00 48.75 178 LEU A N 1
ATOM 1542 C CA . LEU A 1 178 ? 10.516 -22.103 -23.109 1.00 48.75 178 LEU A CA 1
ATOM 1543 C C . LEU A 1 178 ? 11.834 -21.630 -23.725 1.00 48.75 178 LEU A C 1
ATOM 1545 O O . LEU A 1 178 ? 12.024 -20.439 -23.975 1.00 48.75 178 LEU A O 1
ATOM 1549 N N . ASP A 1 179 ? 12.763 -22.563 -23.918 1.00 45.66 179 ASP A N 1
ATOM 1550 C CA . ASP A 1 179 ? 13.972 -22.311 -24.692 1.00 45.66 179 ASP A CA 1
ATOM 1551 C C . ASP A 1 179 ? 13.558 -21.908 -26.116 1.00 45.66 179 ASP A C 1
ATOM 1553 O O . ASP A 1 179 ? 12.839 -22.647 -26.789 1.00 45.66 179 ASP A O 1
ATOM 1557 N N . ASN A 1 180 ? 14.038 -20.746 -26.565 1.00 49.78 180 ASN A N 1
ATOM 1558 C CA . ASN A 1 180 ? 13.692 -20.041 -27.807 1.00 49.78 180 ASN A CA 1
ATOM 1559 C C . ASN A 1 180 ? 12.427 -19.179 -27.729 1.00 49.78 180 ASN A C 1
ATOM 1561 O O . ASN A 1 180 ? 11.355 -19.600 -28.136 1.00 49.78 180 ASN A O 1
ATOM 1565 N N . ILE A 1 181 ? 12.582 -17.924 -27.309 1.00 47.09 181 ILE A N 1
ATOM 1566 C CA . ILE A 1 181 ? 12.407 -16.718 -28.140 1.00 47.09 181 ILE A CA 1
ATOM 1567 C C . ILE A 1 181 ? 12.991 -15.556 -27.320 1.00 47.09 181 ILE A C 1
ATOM 1569 O O . ILE A 1 181 ? 12.843 -15.493 -26.102 1.00 47.09 181 ILE A O 1
ATOM 1573 N N . ASN A 1 182 ? 13.682 -14.639 -27.992 1.00 53.44 182 ASN A N 1
ATOM 1574 C CA . ASN A 1 182 ? 14.208 -13.397 -27.431 1.00 53.44 182 ASN A CA 1
ATOM 1575 C C . ASN A 1 182 ? 13.043 -12.442 -27.055 1.00 53.44 182 ASN A C 1
ATOM 1577 O O . ASN A 1 182 ? 12.781 -11.467 -27.751 1.00 53.44 182 ASN A O 1
ATOM 1581 N N . ASN A 1 183 ? 12.280 -12.766 -26.004 1.00 58.75 183 ASN A N 1
ATOM 1582 C CA . ASN A 1 183 ? 11.041 -12.084 -25.589 1.00 58.75 183 ASN A CA 1
ATOM 1583 C C . ASN A 1 183 ? 11.299 -10.913 -24.612 1.00 58.75 183 ASN A C 1
ATOM 1585 O O . ASN A 1 183 ? 10.643 -10.781 -23.576 1.00 58.75 183 ASN A O 1
ATOM 1589 N N . ASN A 1 184 ? 12.256 -10.040 -24.940 1.00 64.50 184 ASN A N 1
ATOM 1590 C CA . ASN A 1 184 ? 12.628 -8.904 -24.085 1.00 64.50 184 ASN A CA 1
ATOM 1591 C C . ASN A 1 184 ? 11.463 -7.921 -23.847 1.00 64.50 184 ASN A C 1
ATOM 1593 O O . ASN A 1 184 ? 11.340 -7.378 -22.752 1.00 64.50 184 ASN A O 1
ATOM 1597 N N . GLU A 1 185 ? 10.570 -7.727 -24.826 1.00 68.31 185 GLU A N 1
ATOM 1598 C CA . GLU A 1 185 ? 9.408 -6.829 -24.694 1.00 68.31 185 GLU A CA 1
ATOM 1599 C C . GLU A 1 185 ? 8.384 -7.312 -23.654 1.00 68.31 185 GLU A C 1
ATOM 1601 O O . GLU A 1 185 ? 7.824 -6.518 -22.894 1.00 68.31 185 GLU A O 1
ATOM 1606 N N . GLU A 1 186 ? 8.129 -8.619 -23.600 1.00 68.31 186 GLU A N 1
ATOM 1607 C CA . GLU A 1 186 ? 7.169 -9.192 -22.659 1.00 68.31 186 GLU A CA 1
ATOM 1608 C C . GLU A 1 186 ? 7.730 -9.159 -21.232 1.00 68.31 186 GLU A C 1
ATOM 1610 O O . GLU A 1 186 ? 7.044 -8.703 -20.315 1.00 68.31 186 GLU A O 1
ATOM 1615 N N . LEU A 1 187 ? 9.012 -9.503 -21.054 1.00 68.56 187 LEU A N 1
ATOM 1616 C CA . LEU A 1 187 ? 9.717 -9.316 -19.783 1.00 68.56 187 LEU A CA 1
ATOM 1617 C C . LEU A 1 187 ? 9.678 -7.853 -19.326 1.00 68.56 187 LEU A C 1
ATOM 1619 O O . LEU A 1 187 ? 9.320 -7.588 -18.178 1.00 68.56 187 LEU A O 1
ATOM 1623 N N . TYR A 1 188 ? 9.948 -6.900 -20.223 1.00 71.44 188 TYR 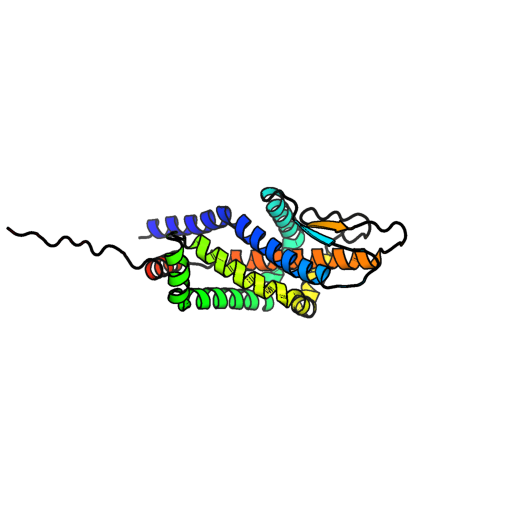A N 1
ATOM 1624 C CA . TYR A 1 188 ? 9.872 -5.470 -19.917 1.00 71.44 188 TYR A CA 1
ATOM 1625 C C . TYR A 1 188 ? 8.488 -5.060 -19.402 1.00 71.44 188 TYR A C 1
ATOM 1627 O O . TYR A 1 188 ? 8.373 -4.361 -18.394 1.00 71.44 188 TYR A O 1
ATOM 1635 N N . LYS A 1 189 ? 7.412 -5.554 -20.023 1.00 74.62 189 LYS A N 1
ATOM 1636 C CA . LYS A 1 189 ? 6.043 -5.303 -19.553 1.00 74.62 189 LYS A CA 1
ATOM 1637 C C . LYS A 1 189 ? 5.817 -5.832 -18.134 1.00 74.62 189 LYS A C 1
ATOM 1639 O O . LYS A 1 189 ? 5.101 -5.199 -17.355 1.00 74.62 189 LYS A O 1
ATOM 1644 N N . HIS A 1 190 ? 6.390 -6.977 -17.777 1.00 73.31 190 HIS A N 1
ATOM 1645 C CA . HIS A 1 190 ? 6.280 -7.522 -16.423 1.00 73.31 190 HIS A CA 1
ATOM 1646 C C . HIS A 1 190 ? 7.075 -6.708 -15.400 1.00 73.31 190 HIS A C 1
ATOM 1648 O O . HIS A 1 190 ? 6.513 -6.367 -14.359 1.00 73.31 190 HIS A O 1
ATOM 1654 N N . TYR A 1 191 ? 8.312 -6.324 -15.717 1.00 73.81 191 TYR A N 1
ATOM 1655 C CA . TYR A 1 191 ? 9.116 -5.440 -14.868 1.00 73.81 191 TYR A CA 1
ATOM 1656 C C . TYR A 1 191 ? 8.446 -4.085 -14.651 1.00 73.81 191 TYR A C 1
ATOM 1658 O O . TYR A 1 191 ? 8.343 -3.630 -13.514 1.00 73.81 191 TYR A O 1
ATOM 1666 N N . ASN A 1 192 ? 7.889 -3.492 -15.708 1.00 80.31 192 ASN A N 1
ATOM 1667 C CA . ASN A 1 192 ? 7.131 -2.252 -15.593 1.00 80.31 192 ASN A CA 1
ATOM 1668 C C . ASN A 1 192 ? 5.934 -2.413 -14.636 1.00 80.31 192 ASN A C 1
ATOM 1670 O O . ASN A 1 192 ? 5.698 -1.574 -13.777 1.00 80.31 192 ASN A O 1
ATOM 1674 N N . ASN A 1 193 ? 5.206 -3.535 -14.695 1.00 82.06 193 ASN A N 1
ATOM 1675 C CA . ASN A 1 193 ? 4.122 -3.783 -13.739 1.00 82.06 193 ASN A CA 1
ATOM 1676 C C . ASN A 1 193 ? 4.613 -3.890 -12.284 1.00 82.06 193 ASN A C 1
ATOM 1678 O O . ASN A 1 193 ? 3.944 -3.372 -11.394 1.00 82.06 193 ASN A O 1
ATOM 1682 N N . LEU A 1 194 ? 5.748 -4.554 -12.032 1.00 85.94 194 LEU A N 1
ATOM 1683 C CA . LEU A 1 194 ? 6.335 -4.643 -10.688 1.00 85.94 194 LEU A CA 1
ATOM 1684 C C . LEU A 1 194 ? 6.749 -3.269 -10.162 1.00 85.94 194 LEU A C 1
ATOM 1686 O O . LEU A 1 194 ? 6.461 -2.933 -9.015 1.00 85.94 194 LEU A O 1
ATOM 1690 N N . PHE A 1 195 ? 7.352 -2.452 -11.023 1.00 86.56 195 PHE A N 1
ATOM 1691 C CA . PHE A 1 195 ? 7.707 -1.076 -10.705 1.00 86.56 195 PHE A CA 1
ATOM 1692 C C . PHE A 1 195 ? 6.477 -0.246 -10.314 1.00 86.56 195 PHE A C 1
ATOM 1694 O O . PHE A 1 195 ? 6.482 0.421 -9.281 1.00 86.56 195 PHE A O 1
ATOM 1701 N N . LEU A 1 196 ? 5.378 -0.353 -11.067 1.00 89.88 196 LEU A N 1
ATOM 1702 C CA . LEU A 1 196 ? 4.128 0.343 -10.743 1.00 89.88 196 LEU A CA 1
ATOM 1703 C C . LEU A 1 196 ? 3.524 -0.129 -9.413 1.00 89.88 196 LEU A C 1
ATOM 1705 O O . LEU A 1 196 ? 3.013 0.696 -8.656 1.00 89.88 196 LEU A O 1
ATOM 1709 N N . ILE A 1 197 ? 3.604 -1.429 -9.103 1.00 90.69 197 ILE A N 1
ATOM 1710 C CA . ILE A 1 197 ? 3.192 -1.959 -7.794 1.00 90.69 197 ILE A CA 1
ATOM 1711 C C . ILE A 1 197 ? 4.055 -1.349 -6.688 1.00 90.69 197 ILE A C 1
ATOM 1713 O O . ILE A 1 197 ? 3.504 -0.864 -5.708 1.00 90.69 197 ILE A O 1
ATOM 1717 N N . LYS A 1 198 ? 5.381 -1.287 -6.860 1.00 91.19 198 LYS A N 1
ATOM 1718 C CA . LYS A 1 198 ? 6.301 -0.668 -5.892 1.00 91.19 198 LYS A CA 1
ATOM 1719 C C . LYS A 1 198 ? 5.965 0.805 -5.631 1.00 91.19 198 LYS A C 1
ATOM 1721 O O . LYS A 1 198 ? 5.888 1.220 -4.477 1.00 91.19 198 LYS A O 1
ATOM 1726 N N . VAL A 1 199 ? 5.695 1.575 -6.691 1.00 93.75 199 VAL A N 1
ATOM 1727 C CA . VAL A 1 199 ? 5.256 2.980 -6.603 1.00 93.75 199 VAL A CA 1
ATOM 1728 C C . VAL A 1 199 ? 3.944 3.096 -5.822 1.00 93.75 199 VAL A C 1
ATOM 1730 O O . VAL A 1 199 ? 3.850 3.906 -4.902 1.00 93.75 199 VAL A O 1
ATOM 1733 N N . LEU A 1 200 ? 2.934 2.285 -6.153 1.00 95.38 200 LEU A N 1
ATOM 1734 C CA . LEU A 1 200 ? 1.643 2.294 -5.457 1.00 95.38 200 LEU A CA 1
ATOM 1735 C C . LEU A 1 200 ? 1.784 1.890 -3.989 1.00 95.38 200 LEU A C 1
ATOM 1737 O O . LEU A 1 200 ? 1.239 2.571 -3.124 1.00 95.38 200 LEU A O 1
ATOM 1741 N N . THR A 1 201 ? 2.551 0.838 -3.697 1.00 94.94 201 THR A N 1
ATOM 1742 C CA . THR A 1 201 ? 2.860 0.425 -2.327 1.00 94.94 201 THR A CA 1
ATOM 1743 C C . THR A 1 201 ? 3.438 1.586 -1.535 1.00 94.94 201 THR A C 1
ATOM 1745 O O . THR A 1 201 ? 2.953 1.859 -0.440 1.00 94.94 201 THR A O 1
ATOM 1748 N N . GLN A 1 202 ? 4.389 2.327 -2.105 1.00 95.38 202 GLN A N 1
ATOM 1749 C CA . GLN A 1 202 ? 4.972 3.473 -1.422 1.00 95.38 202 GLN A CA 1
ATOM 1750 C C . GLN A 1 202 ? 3.971 4.605 -1.179 1.00 95.38 202 GLN A C 1
ATOM 1752 O O . GLN A 1 202 ? 3.930 5.168 -0.086 1.00 95.38 202 GLN A O 1
ATOM 1757 N N . ILE A 1 203 ? 3.130 4.922 -2.167 1.00 96.69 203 ILE A N 1
ATOM 1758 C CA . ILE A 1 203 ? 2.060 5.917 -2.015 1.00 96.69 203 ILE A CA 1
ATOM 1759 C C . ILE A 1 203 ? 1.144 5.542 -0.849 1.00 96.69 203 ILE A C 1
ATOM 1761 O O . ILE A 1 203 ? 0.883 6.374 0.019 1.00 96.69 203 ILE A O 1
ATOM 1765 N N . PHE A 1 204 ? 0.683 4.293 -0.810 1.00 97.31 204 PHE A N 1
ATOM 1766 C CA . PHE A 1 204 ? -0.228 3.822 0.225 1.00 97.31 204 PHE A CA 1
ATOM 1767 C C . PHE A 1 204 ? 0.431 3.780 1.605 1.00 97.31 204 PHE A C 1
ATOM 1769 O O . PHE A 1 204 ? -0.183 4.247 2.562 1.00 97.31 204 PHE A O 1
ATOM 1776 N N . MET A 1 205 ? 1.688 3.340 1.711 1.00 95.62 205 MET A N 1
ATOM 1777 C CA . MET A 1 205 ? 2.425 3.380 2.979 1.00 95.62 205 MET A CA 1
ATOM 1778 C C . MET A 1 205 ? 2.557 4.806 3.528 1.00 95.62 205 MET A C 1
ATOM 1780 O O . MET A 1 205 ? 2.279 5.030 4.702 1.00 95.62 205 MET A O 1
ATOM 1784 N N . MET A 1 206 ? 2.869 5.791 2.678 1.00 95.44 206 MET A N 1
ATOM 1785 C CA . MET A 1 206 ? 2.895 7.195 3.103 1.00 95.44 206 MET A CA 1
ATOM 1786 C C . MET A 1 206 ? 1.516 7.707 3.535 1.00 95.44 206 MET A C 1
ATOM 1788 O O . MET A 1 206 ? 1.427 8.492 4.473 1.00 95.44 206 MET A O 1
ATOM 1792 N N . ILE A 1 207 ? 0.435 7.300 2.860 1.00 96.25 207 ILE A N 1
ATOM 1793 C CA . ILE A 1 207 ? -0.926 7.726 3.220 1.00 96.25 207 ILE A CA 1
ATOM 1794 C C . ILE A 1 207 ? -1.281 7.256 4.627 1.00 96.25 207 ILE A C 1
ATOM 1796 O O . ILE A 1 207 ? -1.740 8.073 5.426 1.00 96.25 207 ILE A O 1
ATOM 1800 N N . ILE A 1 208 ? -1.076 5.970 4.931 1.00 94.62 208 ILE A N 1
ATOM 1801 C CA . ILE A 1 208 ? -1.420 5.438 6.253 1.00 94.62 208 ILE A CA 1
ATOM 1802 C C . ILE A 1 208 ? -0.517 6.023 7.340 1.00 94.62 208 ILE A C 1
ATOM 1804 O O . ILE A 1 208 ? -1.022 6.397 8.393 1.00 94.62 208 ILE A O 1
ATOM 1808 N N . GLU A 1 209 ? 0.777 6.201 7.064 1.00 92.44 209 GLU A N 1
ATOM 1809 C CA . GLU A 1 209 ? 1.714 6.821 8.001 1.00 92.44 209 GLU A CA 1
ATOM 1810 C C . GLU A 1 209 ? 1.298 8.259 8.350 1.00 92.44 209 GLU A C 1
ATOM 1812 O O . GLU A 1 209 ? 1.216 8.610 9.525 1.00 92.44 209 GLU A O 1
ATOM 1817 N N . GLU A 1 210 ? 0.976 9.091 7.354 1.00 91.69 210 GLU A N 1
ATOM 1818 C CA . GLU A 1 210 ? 0.512 10.464 7.601 1.00 91.69 210 GLU A CA 1
ATOM 1819 C C . GLU A 1 210 ? -0.846 10.485 8.321 1.00 91.69 210 GLU A C 1
ATOM 1821 O O . GLU A 1 210 ? -1.063 11.307 9.206 1.00 91.69 210 GLU A O 1
ATOM 1826 N N . CYS A 1 211 ? -1.761 9.564 7.997 1.00 90.62 211 CYS A N 1
ATOM 1827 C CA . CYS A 1 211 ? -3.048 9.493 8.692 1.00 90.62 211 CYS A CA 1
ATOM 1828 C C . CYS A 1 211 ? -2.893 9.091 10.164 1.00 90.62 211 CYS A C 1
ATOM 1830 O O . CYS A 1 211 ? -3.573 9.671 11.006 1.00 90.62 211 CYS A O 1
ATOM 1832 N N . ILE A 1 212 ? -1.973 8.173 10.473 1.00 86.69 212 ILE A N 1
ATOM 1833 C CA . ILE A 1 212 ? -1.661 7.770 11.849 1.00 86.69 212 ILE A CA 1
ATOM 1834 C C . ILE A 1 212 ? -1.009 8.916 12.622 1.00 86.69 212 ILE A C 1
ATOM 1836 O O . ILE A 1 212 ? -1.406 9.181 13.750 1.00 86.69 212 ILE A O 1
ATOM 1840 N N . LYS A 1 213 ? -0.077 9.658 12.013 1.00 85.81 213 LYS A N 1
ATOM 1841 C CA . LYS A 1 213 ? 0.527 10.845 12.647 1.00 85.81 213 LYS A CA 1
ATOM 1842 C C . LYS A 1 213 ? -0.493 11.948 12.944 1.00 85.81 213 LYS A C 1
ATOM 1844 O O . LYS A 1 213 ? -0.321 12.724 13.880 1.00 85.81 213 LYS A O 1
ATOM 1849 N N . GLU A 1 214 ? -1.550 12.041 12.139 1.00 84.69 214 GLU A N 1
ATOM 1850 C CA . GLU A 1 214 ? -2.661 12.976 12.350 1.00 84.69 214 GLU A CA 1
ATOM 1851 C C . GLU A 1 214 ? -3.725 12.462 13.344 1.00 84.69 214 GLU A C 1
ATOM 1853 O O . GLU A 1 214 ? -4.630 13.218 13.729 1.00 84.69 214 GLU A O 1
ATOM 1858 N N . GLU A 1 215 ? -3.674 11.191 13.753 1.00 80.00 215 GLU A N 1
ATOM 1859 C CA . GLU A 1 215 ? -4.587 10.642 14.754 1.00 80.00 215 GLU A CA 1
ATOM 1860 C C . GLU A 1 215 ? -4.259 11.185 16.146 1.00 80.00 215 GLU A C 1
ATOM 1862 O O . GLU A 1 215 ? -3.105 11.296 16.552 1.00 80.00 215 GLU A O 1
ATOM 1867 N N . SER A 1 216 ? -5.305 11.530 16.904 1.00 67.56 216 SER A N 1
ATOM 1868 C CA . SER A 1 216 ? -5.145 11.873 18.314 1.00 67.56 216 SER A CA 1
ATOM 1869 C C . SER A 1 216 ? -5.438 10.645 19.177 1.00 67.56 216 SER A C 1
ATOM 1871 O O . SER A 1 216 ? -6.377 9.900 18.874 1.00 67.56 216 SER A O 1
ATOM 1873 N N . PRO A 1 217 ? -4.706 10.445 20.286 1.00 64.00 217 PRO A N 1
ATOM 1874 C CA . PRO A 1 217 ? -4.945 9.328 21.200 1.00 64.00 217 PRO A CA 1
ATOM 1875 C C . PRO A 1 217 ? -6.387 9.297 21.742 1.00 64.00 217 PRO A C 1
ATOM 1877 O O . PRO A 1 217 ? -6.942 8.227 21.976 1.00 64.00 217 PRO A O 1
ATOM 1880 N N . GLU A 1 218 ? -7.034 10.459 21.853 1.00 60.88 218 GLU A N 1
ATOM 1881 C CA . GLU A 1 218 ? -8.434 10.595 22.279 1.00 60.88 218 GLU A CA 1
ATOM 1882 C C . GLU A 1 218 ? -9.418 9.946 21.289 1.00 60.88 218 GLU A C 1
ATOM 1884 O O . GLU A 1 218 ? -10.422 9.370 21.702 1.00 60.88 218 GLU A O 1
ATOM 1889 N N . LYS A 1 219 ? -9.143 10.008 19.976 1.00 63.06 219 LYS A N 1
ATOM 1890 C CA . LYS A 1 219 ? -9.977 9.341 18.961 1.00 63.06 219 LYS A CA 1
ATOM 1891 C C . LYS A 1 219 ? -9.860 7.824 19.070 1.00 63.06 219 LYS A C 1
ATOM 1893 O O . LYS A 1 219 ? -10.872 7.136 18.972 1.00 63.06 219 LYS A O 1
ATOM 1898 N N . THR A 1 220 ? -8.653 7.321 19.316 1.00 63.12 220 THR A N 1
ATOM 1899 C CA . THR A 1 220 ? -8.387 5.889 19.499 1.00 63.12 220 THR A CA 1
ATOM 1900 C C . THR A 1 220 ? -9.101 5.341 20.735 1.00 63.12 220 THR A C 1
ATOM 1902 O O . THR A 1 220 ? -9.735 4.289 20.661 1.00 63.12 220 THR A O 1
ATOM 1905 N N . GLU A 1 221 ? -9.069 6.074 21.853 1.00 62.72 221 GLU A N 1
ATOM 1906 C CA . GLU A 1 221 ? -9.760 5.691 23.092 1.00 62.72 221 GLU A CA 1
ATOM 1907 C C . GLU A 1 221 ? -11.287 5.679 22.920 1.00 62.72 221 GLU A C 1
ATOM 1909 O O . GLU A 1 221 ? -11.932 4.713 23.315 1.00 62.72 221 GLU A O 1
ATOM 1914 N N . LEU A 1 222 ? -11.869 6.682 22.251 1.00 61.47 222 LEU A N 1
ATOM 1915 C CA . LEU A 1 222 ? -13.309 6.716 21.960 1.00 61.47 222 LEU A CA 1
ATOM 1916 C C . LEU A 1 222 ? -13.762 5.557 21.063 1.00 61.47 222 LEU A C 1
ATOM 1918 O O . LEU A 1 222 ? -14.826 4.982 21.284 1.00 61.47 222 LEU A O 1
ATOM 1922 N N . VAL A 1 223 ? -12.968 5.204 20.049 1.00 61.59 223 VAL A N 1
ATOM 1923 C CA . VAL A 1 223 ? -13.266 4.063 19.173 1.00 61.59 223 VAL A CA 1
ATOM 1924 C C . VAL A 1 223 ? -13.192 2.753 19.958 1.00 61.59 223 VAL A C 1
ATOM 1926 O O . VAL A 1 223 ? -14.091 1.924 19.840 1.00 61.59 223 VAL A O 1
ATOM 1929 N N . LEU A 1 224 ? -12.182 2.584 20.814 1.00 63.16 224 LEU A N 1
ATOM 1930 C CA . LEU A 1 224 ? -12.069 1.427 21.702 1.00 63.16 224 LEU A CA 1
ATOM 1931 C C . LEU A 1 224 ? -13.224 1.334 22.709 1.00 63.16 224 LEU A C 1
ATOM 1933 O O . LEU A 1 224 ? -13.757 0.243 22.888 1.00 63.16 224 LEU A O 1
ATOM 1937 N N . ASP A 1 225 ? -13.638 2.444 23.321 1.00 61.53 225 ASP A N 1
ATOM 1938 C CA . ASP A 1 225 ? -14.777 2.498 24.250 1.00 61.53 225 ASP A CA 1
ATOM 1939 C C . ASP A 1 225 ? -16.107 2.152 23.552 1.00 61.53 225 ASP A C 1
ATOM 1941 O O . ASP A 1 225 ? -16.984 1.542 24.167 1.00 61.53 225 ASP A O 1
ATOM 1945 N N . ASN A 1 226 ? -16.248 2.500 22.266 1.00 60.84 226 ASN A N 1
ATOM 1946 C CA . ASN A 1 226 ? -17.409 2.140 21.448 1.00 60.84 226 ASN A CA 1
ATOM 1947 C C . ASN A 1 226 ? -17.390 0.667 20.998 1.00 60.84 226 ASN A C 1
ATOM 1949 O O . ASN A 1 226 ? -18.448 0.051 20.926 1.00 60.84 226 ASN A O 1
ATOM 1953 N N . ILE A 1 227 ? -16.214 0.101 20.693 1.00 59.81 227 ILE A N 1
ATOM 1954 C CA . ILE A 1 227 ? -16.049 -1.308 20.273 1.00 59.81 227 ILE A CA 1
ATOM 1955 C C . ILE A 1 227 ? -16.131 -2.266 21.465 1.00 59.81 227 ILE A C 1
ATOM 1957 O O . ILE A 1 227 ? -16.643 -3.377 21.352 1.00 59.81 227 ILE A O 1
ATOM 1961 N N . PHE A 1 228 ? -15.594 -1.855 22.611 1.00 58.25 228 PHE A N 1
ATOM 1962 C CA . PHE A 1 228 ? -15.596 -2.609 23.858 1.00 58.25 228 PHE A CA 1
ATOM 1963 C C . PHE A 1 228 ? -16.428 -1.844 24.885 1.00 58.25 228 PHE A C 1
ATOM 1965 O O . PHE A 1 228 ? -15.859 -1.324 25.853 1.00 58.25 228 PHE A O 1
ATOM 1972 N N . PRO A 1 229 ? -17.763 -1.754 24.705 1.00 53.38 229 PRO A N 1
ATOM 1973 C CA . PRO A 1 229 ? -18.615 -1.061 25.658 1.00 53.38 229 PRO A CA 1
ATOM 1974 C C . PRO A 1 229 ? -18.340 -1.647 27.035 1.00 53.38 229 PRO A C 1
ATOM 1976 O O . PRO A 1 229 ? -18.474 -2.857 27.212 1.00 53.38 229 PRO A O 1
ATOM 1979 N N . LYS A 1 230 ? -17.891 -0.797 27.972 1.00 44.69 230 LYS A N 1
ATOM 1980 C CA . LYS A 1 230 ? -17.464 -1.134 29.342 1.00 44.69 230 LYS A CA 1
ATOM 1981 C C . LYS A 1 230 ? -18.279 -2.286 29.931 1.00 44.69 230 LYS A C 1
ATOM 1983 O O . LYS A 1 230 ? -19.258 -2.082 30.650 1.00 44.69 230 LYS A O 1
ATOM 1988 N N . SER A 1 231 ? -17.839 -3.518 29.697 1.00 45.19 231 SER A N 1
ATOM 1989 C CA . SER A 1 231 ? -18.341 -4.672 30.413 1.00 45.19 231 SER A CA 1
ATOM 1990 C C . SER A 1 231 ? -17.649 -4.638 31.766 1.00 45.19 231 SER A C 1
ATOM 1992 O O . SER A 1 231 ? -16.531 -5.122 31.904 1.00 45.19 231 SER A O 1
ATOM 1994 N N . ILE A 1 232 ? -18.271 -3.918 32.697 1.00 40.56 232 ILE A N 1
ATOM 1995 C CA . ILE A 1 232 ? -18.454 -4.185 34.128 1.00 40.56 232 ILE A CA 1
ATOM 1996 C C . ILE A 1 232 ? -19.074 -2.889 34.669 1.00 40.56 232 ILE A C 1
ATOM 1998 O O . ILE A 1 232 ? -18.399 -1.979 35.149 1.00 40.56 232 ILE A O 1
ATOM 2002 N N . SER A 1 233 ? -20.406 -2.807 34.632 1.00 32.62 233 SER A N 1
ATOM 2003 C CA . SER A 1 233 ? -21.086 -2.182 35.759 1.00 32.62 233 SER A CA 1
ATOM 2004 C C . SER A 1 233 ? -20.601 -2.948 36.988 1.00 32.62 233 SER A C 1
ATOM 2006 O O . SER A 1 233 ? -20.878 -4.146 37.100 1.00 32.62 233 SER A O 1
ATOM 2008 N N . PHE A 1 234 ? -19.826 -2.310 37.865 1.00 36.06 234 PHE A N 1
ATOM 2009 C CA . PHE A 1 234 ? -19.534 -2.873 39.176 1.00 36.06 234 PHE A CA 1
ATOM 2010 C C . PHE A 1 234 ? -20.874 -3.114 39.863 1.00 36.06 234 PHE A C 1
ATOM 2012 O O . PHE A 1 234 ? -21.513 -2.205 40.386 1.00 36.06 234 PHE A O 1
ATOM 2019 N N . ASN A 1 235 ? -21.321 -4.363 39.816 1.00 34.84 235 ASN A N 1
ATOM 2020 C CA . ASN A 1 235 ? -22.456 -4.854 40.562 1.00 34.84 235 ASN A CA 1
ATOM 2021 C C . ASN A 1 235 ? -21.971 -5.087 41.998 1.00 34.84 235 ASN A C 1
ATOM 2023 O O . ASN A 1 235 ? -21.923 -6.209 42.484 1.00 34.84 235 ASN A O 1
ATOM 2027 N N . THR A 1 236 ? -21.565 -4.019 42.680 1.00 34.47 236 THR A N 1
ATOM 2028 C CA . THR A 1 236 ? -21.561 -3.969 44.139 1.00 34.47 236 THR A CA 1
ATOM 2029 C C . THR A 1 236 ? -22.889 -3.362 44.559 1.00 34.47 236 THR A C 1
ATOM 2031 O O . THR A 1 236 ? -22.975 -2.255 45.088 1.00 34.47 236 THR A O 1
ATOM 2034 N N . LYS A 1 237 ? -23.968 -4.132 44.356 1.00 38.53 237 LYS A N 1
ATOM 2035 C CA . LYS A 1 237 ? -25.069 -4.066 45.312 1.00 38.53 237 LYS A CA 1
ATOM 2036 C C . LYS A 1 237 ? -24.446 -4.352 46.673 1.00 38.53 237 LYS A C 1
ATOM 2038 O O . LYS A 1 237 ? -24.006 -5.466 46.942 1.00 38.53 237 LYS A O 1
ATOM 2043 N N . LYS A 1 238 ? -24.364 -3.302 47.490 1.00 42.69 238 LYS A N 1
ATOM 2044 C CA . LYS A 1 238 ? -24.445 -3.386 48.945 1.00 42.69 238 LYS A CA 1
ATOM 2045 C C . LYS A 1 238 ? -25.393 -4.534 49.301 1.00 42.69 238 LYS A C 1
ATOM 2047 O O . LYS A 1 238 ? -26.603 -4.398 49.142 1.00 42.69 238 LYS A O 1
ATOM 2052 N N . ASN A 1 239 ? -24.844 -5.649 49.765 1.00 37.12 239 ASN A N 1
ATOM 2053 C CA . ASN A 1 239 ? -25.597 -6.533 50.634 1.00 37.12 239 ASN A CA 1
ATOM 2054 C C . ASN A 1 239 ? -25.583 -5.857 52.004 1.00 37.12 239 ASN A C 1
ATOM 2056 O O . ASN A 1 239 ? -24.649 -6.019 52.782 1.00 37.12 239 ASN A O 1
ATOM 2060 N N . GLU A 1 240 ? -26.575 -4.997 52.223 1.00 41.75 240 GLU A N 1
ATOM 2061 C CA . GLU A 1 240 ? -27.033 -4.651 53.562 1.00 41.75 240 GLU A CA 1
ATOM 2062 C C . GLU A 1 240 ? -27.837 -5.843 54.088 1.00 41.75 240 GLU A C 1
ATOM 2064 O O . GLU A 1 240 ? -28.922 -6.124 53.575 1.00 41.75 240 GLU A O 1
ATOM 2069 N N . LEU A 1 241 ? -27.255 -6.557 55.055 1.00 38.75 241 LEU A N 1
ATOM 2070 C CA . LEU A 1 241 ? -27.899 -7.134 56.242 1.00 38.75 241 LEU A CA 1
ATOM 2071 C C . LEU A 1 241 ? -26.821 -7.674 57.185 1.00 38.75 241 LEU A C 1
ATOM 2073 O O . LEU A 1 241 ? -26.010 -8.512 56.734 1.00 38.75 241 LEU A O 1
#

Sequence (241 aa):
MLNVLITTCNTLDDEWELNKNDFLEICLEEFIREKNKIYSNSENTNLVMKNISIQNTKEDKMVLLDKWTERYRHIWEKFKSENAFKFLQYEWKKEEKEYLENIEQLENHILKENTKFSYKEIKKEIWRKWITKQATFIKQFTQEKWFKSLVKQIEDVSDEHEMGDIKDDIFVLNTEKLDNINNNEELYKHYNNLFLIKVLTQIFMMIIEECIKEESPEKTELVLDNIFPKSISFNTKKNEL

Organism: NCBI:txid864142

Foldseek 3Di:
DVVVQVVLLVVLVVVCVVCLLLLLVLLLVLLQVLVQVVLVPPPDDPWNFNGKDWPPDSVVVVVLLVVLCVLCVVLVVVLCPDPVLVVVLVVLVVLVVVLLVVCVVVCVVCVVVVDDDAPSNVSSVSSSVVSNVVSVCLVVLVVDPSSVVSLVSSVVSDPVPPQDDPPDNTMDTDIDDDPDDPPSVVVVVVVVSVSSSSVVSSSSSVSVVVVSSVDRSVVSVVSVCVNCVPPDPPPPPPPDD

Secondary structure (DSSP, 8-state):
-HHHHHHHHHHHHHHHHHHHHHHHHHHHHHHHHHHHHHHHH----SSEEEEEEE-S-HHHHHHHHHHHHHHTHHHHHHHHTSHHHHHHHHHHHHHHHHHHHTHHHHHHHHTTTT----HHHHHHHHHHHHHHHHHHTHHHHTT-HHHHHHHHHHHHH-GGG-TT----SSEEEEEE--SS---HHHHHHHHHHHHHHHHHHHHHHHHHHHHHHT--HHHHHHHHHHHS-------------